Protein AF-A0A831T6T8-F1 (afdb_monomer_lite)

Secondary structure (DSSP, 8-state):
-EEEEEE-TTT--EEEEEE--S--TTTTTTT--SHHHHHHHHHHHHHHHHHHHHSSSTT-------GGG---BTTB--------HHHHHHHHTHHHHBHHHH-GGGTT-SEEE--S--SSS--PPEEEETTEEEEE--S--SPPSEEEE-TT----TTS---HHHHHHHHHHHHHT--HHHHHHHHHHHHH-SS--GGGG--HHHHS--TT--HHHHHHHHHHHHHHHHHHH-TTEEEE-GGGHHHHHHTT-EEEE--HHHHHHHHHTT---HHHHS-HHHHTTPEEEPPPHHHHHHHHHHHHHHHHTTTTTTPPPPPEEEEE---BTTBPP-EEEETTEEEEETTTS-TT---HHHHTTT-

pLDDT: mean 85.17, std 13.46, range [42.81, 97.69]

Radius of gyration: 33.58 Å; chains: 1; bounding box: 80×38×112 Å

Structure (mmCIF, N/CA/C/O backbone):
data_AF-A0A831T6T8-F1
#
_entry.id   AF-A0A831T6T8-F1
#
loop_
_atom_site.group_PDB
_atom_site.id
_atom_site.type_symbol
_atom_site.label_atom_id
_atom_site.label_alt_id
_atom_site.label_comp_id
_atom_site.label_asym_id
_atom_site.label_entity_id
_atom_site.label_seq_id
_atom_site.pdbx_PDB_ins_code
_atom_site.Cartn_x
_atom_site.Cartn_y
_atom_site.Cartn_z
_atom_site.occupancy
_atom_site.B_iso_or_equiv
_atom_site.auth_seq_id
_atom_site.auth_comp_id
_atom_site.auth_asym_id
_atom_site.auth_atom_id
_atom_site.pdbx_PDB_model_num
ATOM 1 N N . MET A 1 1 ? 18.528 15.769 -35.674 1.00 44.78 1 MET A N 1
ATOM 2 C CA . MET A 1 1 ? 18.641 15.633 -37.146 1.00 44.78 1 MET A CA 1
ATOM 3 C C . MET A 1 1 ? 18.891 14.181 -37.527 1.00 44.78 1 MET A C 1
ATOM 5 O O . MET A 1 1 ? 19.811 13.581 -36.982 1.00 44.78 1 MET A O 1
ATOM 9 N N . VAL A 1 2 ? 18.116 13.630 -38.464 1.00 45.69 2 VAL A N 1
ATOM 10 C CA . VAL A 1 2 ? 18.424 12.342 -39.110 1.00 45.69 2 VAL A CA 1
ATOM 11 C C . VAL A 1 2 ? 18.943 12.602 -40.511 1.00 45.69 2 VAL A C 1
ATOM 13 O O . VAL A 1 2 ? 18.345 13.347 -41.283 1.00 45.69 2 VAL A O 1
ATOM 16 N N . LYS A 1 3 ? 20.070 11.967 -40.833 1.00 51.38 3 LYS A N 1
ATOM 17 C CA . LYS A 1 3 ? 20.593 11.882 -42.193 1.00 51.38 3 LYS A CA 1
ATOM 18 C C . LYS A 1 3 ? 20.177 10.538 -42.759 1.00 51.38 3 LYS A C 1
ATOM 20 O O . LYS A 1 3 ? 20.564 9.505 -42.215 1.00 51.38 3 LYS A O 1
ATOM 25 N N . TYR A 1 4 ? 19.424 10.544 -43.847 1.00 62.66 4 TYR A N 1
ATOM 26 C CA . TYR A 1 4 ? 19.185 9.333 -44.619 1.00 62.66 4 TYR A CA 1
ATOM 27 C C . TYR A 1 4 ? 19.808 9.478 -46.004 1.00 62.66 4 TYR A C 1
ATOM 29 O O . TYR A 1 4 ? 19.782 10.545 -46.621 1.00 62.66 4 TYR A O 1
ATOM 37 N N . GLY A 1 5 ? 20.419 8.387 -46.456 1.00 52.38 5 GLY A N 1
ATOM 38 C CA . GLY A 1 5 ? 21.041 8.252 -47.763 1.00 52.38 5 GLY A CA 1
ATOM 39 C C . GLY A 1 5 ? 20.637 6.914 -48.359 1.00 52.38 5 GLY A C 1
ATOM 40 O O . GLY A 1 5 ? 20.756 5.878 -47.704 1.00 52.38 5 GLY A O 1
ATOM 41 N N . GLY A 1 6 ? 20.123 6.943 -49.582 1.00 66.00 6 GLY A N 1
ATOM 42 C CA . GLY A 1 6 ? 19.707 5.745 -50.293 1.00 66.00 6 GLY A CA 1
ATOM 43 C C . GLY A 1 6 ? 19.144 6.066 -51.668 1.00 66.00 6 GLY A C 1
ATOM 44 O O . GLY A 1 6 ? 18.966 7.227 -52.033 1.00 66.00 6 GLY A O 1
ATOM 45 N N . THR A 1 7 ? 18.877 5.022 -52.437 1.00 58.94 7 THR A N 1
ATOM 46 C CA . THR A 1 7 ? 18.302 5.139 -53.775 1.00 58.94 7 THR A CA 1
ATOM 47 C C . THR A 1 7 ? 16.780 5.127 -53.672 1.00 58.94 7 THR A C 1
ATOM 49 O O . THR A 1 7 ? 16.199 4.202 -53.102 1.00 58.94 7 THR A O 1
ATOM 52 N N . ASP A 1 8 ? 16.136 6.167 -54.193 1.00 59.09 8 ASP A N 1
ATOM 53 C CA . ASP A 1 8 ? 14.683 6.268 -54.275 1.00 59.09 8 ASP A CA 1
ATOM 54 C C . ASP A 1 8 ? 14.131 5.115 -55.131 1.00 59.09 8 ASP A C 1
ATOM 56 O O . ASP A 1 8 ? 14.575 4.893 -56.259 1.00 59.09 8 ASP A O 1
ATOM 60 N N . GLN A 1 9 ? 13.191 4.344 -54.578 1.00 50.41 9 GLN A N 1
ATOM 61 C CA . GLN A 1 9 ? 12.736 3.088 -55.187 1.00 50.41 9 GLN A CA 1
ATOM 62 C C . GLN A 1 9 ? 11.929 3.276 -56.477 1.00 50.41 9 GLN A C 1
ATOM 64 O O . GLN A 1 9 ? 11.783 2.317 -57.229 1.00 50.41 9 GLN A O 1
ATOM 69 N N . TYR A 1 10 ? 11.425 4.482 -56.744 1.00 57.16 10 TYR A N 1
ATOM 70 C CA . TYR A 1 10 ? 10.596 4.767 -57.916 1.00 57.16 10 TYR A CA 1
ATOM 71 C C . TYR A 1 10 ? 11.364 5.518 -59.003 1.00 57.16 10 TYR A C 1
ATOM 73 O O . TYR A 1 10 ? 11.109 5.316 -60.186 1.00 57.16 10 TYR A O 1
ATOM 81 N N . SER A 1 11 ? 12.317 6.365 -58.617 1.00 70.81 11 SER A N 1
ATOM 82 C CA . SER A 1 11 ? 13.099 7.190 -59.546 1.00 70.81 11 SER A CA 1
ATOM 83 C C . SER A 1 11 ? 14.528 6.696 -59.773 1.00 70.81 11 SER A C 1
ATOM 85 O O . SER A 1 11 ? 15.198 7.185 -60.680 1.00 70.81 11 SER A O 1
ATOM 87 N N . GLY A 1 12 ? 15.032 5.757 -58.963 1.00 66.88 12 GLY A N 1
ATOM 88 C CA . GLY A 1 12 ? 16.416 5.279 -59.045 1.00 66.88 12 GLY A CA 1
ATOM 89 C C . GLY A 1 12 ? 17.463 6.339 -58.676 1.00 66.88 12 GLY A C 1
ATOM 90 O O . GLY A 1 12 ? 18.663 6.086 -58.778 1.00 66.88 12 GLY A O 1
ATOM 91 N N . ALA A 1 13 ? 17.032 7.527 -58.246 1.00 63.31 13 ALA A N 1
ATOM 92 C CA . ALA A 1 13 ? 17.910 8.631 -57.904 1.00 63.31 13 ALA A CA 1
ATOM 93 C C . ALA A 1 13 ? 18.481 8.452 -56.493 1.00 63.31 13 ALA A C 1
ATOM 95 O O . ALA A 1 13 ? 17.779 8.059 -55.559 1.00 63.31 13 ALA A O 1
ATOM 96 N N . SER A 1 14 ? 19.763 8.774 -56.323 1.00 58.94 14 SER A N 1
ATOM 97 C CA . SER A 1 14 ? 20.368 8.864 -54.995 1.00 58.94 14 SER A CA 1
ATOM 98 C C . SER A 1 14 ? 19.768 10.062 -54.264 1.00 58.94 14 SER A C 1
ATOM 100 O O . SER A 1 14 ? 19.957 11.205 -54.680 1.00 58.94 14 SER A O 1
ATOM 102 N N . ARG A 1 15 ? 19.032 9.807 -53.182 1.00 57.34 15 ARG A N 1
ATOM 103 C CA . ARG A 1 15 ? 18.457 10.840 -52.326 1.00 57.34 15 ARG A CA 1
ATOM 104 C C . ARG A 1 15 ? 19.218 10.860 -51.007 1.00 57.34 15 ARG A C 1
ATOM 106 O O . ARG A 1 15 ? 19.181 9.904 -50.235 1.00 57.34 15 ARG A O 1
ATOM 113 N N . SER A 1 16 ? 19.894 11.975 -50.753 1.00 56.41 16 SER A N 1
ATOM 114 C CA . SER A 1 16 ? 20.363 12.348 -49.422 1.00 56.41 16 SER A CA 1
ATOM 115 C C . SER A 1 16 ? 19.545 13.541 -48.953 1.00 56.41 16 SER A C 1
ATOM 117 O O . SER A 1 16 ? 19.561 14.581 -49.611 1.00 56.41 16 SER A O 1
ATOM 119 N N . SER A 1 17 ? 18.835 13.413 -47.838 1.00 61.31 17 SER A N 1
ATOM 120 C CA . SER A 1 17 ? 18.214 14.568 -47.192 1.00 61.31 17 SER A CA 1
ATOM 121 C C . SER A 1 17 ? 18.444 14.497 -45.694 1.00 61.31 17 SER A C 1
ATOM 123 O O . SER A 1 17 ? 18.713 13.434 -45.125 1.00 61.31 17 SER A O 1
ATOM 125 N N . THR A 1 18 ? 18.391 15.668 -45.078 1.00 50.47 18 THR A N 1
ATOM 126 C CA . THR A 1 18 ? 18.452 15.816 -43.632 1.00 50.47 18 THR A CA 1
ATOM 127 C C . THR A 1 18 ? 17.067 16.246 -43.196 1.00 50.47 18 THR A C 1
ATOM 129 O O . THR A 1 18 ? 16.632 17.341 -43.546 1.00 50.47 18 THR A O 1
ATOM 132 N N . GLU A 1 19 ? 16.364 15.372 -42.487 1.00 52.28 19 GLU A N 1
ATOM 133 C CA . GLU A 1 19 ? 15.119 15.749 -41.830 1.00 52.28 19 GLU A CA 1
ATOM 134 C C . GLU A 1 19 ? 15.408 16.176 -40.404 1.00 52.28 19 GLU A C 1
ATOM 136 O O . GLU A 1 19 ? 16.158 15.532 -39.649 1.00 52.28 19 GLU A O 1
ATOM 141 N N . ASP A 1 20 ? 14.794 17.294 -40.047 1.00 42.81 20 ASP A N 1
ATOM 142 C CA . ASP A 1 20 ? 14.725 17.703 -38.669 1.00 42.81 20 ASP A CA 1
ATOM 143 C C . ASP A 1 20 ? 13.665 16.847 -37.973 1.00 42.81 20 ASP A C 1
ATOM 145 O O . ASP A 1 20 ? 12.499 16.840 -38.360 1.00 42.81 20 ASP A O 1
ATOM 149 N N . LEU A 1 21 ? 14.083 16.066 -36.978 1.00 53.56 21 LEU A N 1
ATOM 150 C CA . LEU A 1 21 ? 13.208 15.103 -36.303 1.00 53.56 21 LEU A CA 1
ATOM 151 C C . LEU A 1 21 ? 12.250 15.772 -35.300 1.00 53.56 21 LEU A C 1
ATOM 153 O O . LEU A 1 21 ? 11.585 15.074 -34.541 1.00 53.56 21 LEU A O 1
ATOM 157 N N . GLY A 1 22 ? 12.255 17.104 -35.203 1.00 45.81 22 GLY A N 1
ATOM 158 C CA . GLY A 1 22 ? 11.596 17.826 -34.112 1.00 45.81 22 GLY A CA 1
ATOM 159 C C . GLY A 1 22 ? 12.254 17.610 -32.741 1.00 45.81 22 GLY A C 1
ATOM 160 O O . GLY A 1 22 ? 11.746 18.098 -31.739 1.00 45.81 22 GLY A O 1
ATOM 161 N N . PHE A 1 23 ? 13.395 16.910 -32.677 1.00 46.38 23 PHE A N 1
ATOM 162 C CA . PHE A 1 23 ? 14.214 16.816 -31.469 1.00 46.38 23 PHE A CA 1
ATOM 163 C C . PHE A 1 23 ? 15.056 18.084 -31.340 1.00 46.38 23 PHE A C 1
ATOM 165 O O . PHE A 1 23 ? 16.098 18.222 -31.985 1.00 46.38 23 PHE A O 1
ATOM 172 N N . VAL A 1 24 ? 14.595 19.009 -30.505 1.00 44.16 24 VAL A N 1
ATOM 173 C CA . VAL A 1 24 ? 15.381 20.171 -30.084 1.00 44.16 24 VAL A CA 1
ATOM 174 C C . VAL A 1 24 ? 16.405 19.696 -29.049 1.00 44.16 24 VAL A C 1
ATOM 176 O O . VAL A 1 24 ? 16.082 18.877 -28.196 1.00 44.16 24 VAL A O 1
ATOM 179 N N . LEU A 1 25 ? 17.637 20.213 -29.091 1.00 45.97 25 LEU A N 1
ATOM 180 C CA . LEU A 1 25 ? 18.679 19.933 -28.082 1.00 45.97 25 LEU A CA 1
ATOM 181 C C . LEU A 1 25 ? 18.248 20.294 -26.645 1.00 45.97 25 LEU A C 1
ATOM 183 O O . LEU A 1 25 ? 18.899 19.892 -25.687 1.00 45.97 25 LEU A O 1
ATOM 187 N N . ASP A 1 26 ? 17.160 21.054 -26.510 1.00 45.81 26 ASP A N 1
ATOM 188 C CA . ASP A 1 26 ? 16.567 21.467 -25.244 1.00 45.81 26 ASP A CA 1
ATOM 189 C C . ASP A 1 26 ? 15.487 20.495 -24.721 1.00 45.81 26 ASP A C 1
ATOM 191 O O . ASP A 1 26 ? 14.952 20.727 -23.637 1.00 45.81 26 ASP A O 1
ATOM 195 N N . TYR A 1 27 ? 15.166 19.406 -25.439 1.00 47.00 27 TYR A N 1
ATOM 196 C CA . TYR A 1 27 ? 14.209 18.395 -24.969 1.00 47.00 27 TYR A CA 1
ATOM 197 C C . TYR A 1 27 ? 14.715 17.772 -23.664 1.00 47.00 27 TYR A C 1
ATOM 199 O O . TYR A 1 27 ? 15.808 17.210 -23.624 1.00 47.00 27 TYR A O 1
ATOM 207 N N . GLY A 1 28 ? 13.951 17.940 -22.583 1.00 53.94 28 GLY A N 1
ATOM 208 C CA . GLY A 1 28 ? 14.333 17.484 -21.249 1.00 53.94 28 GLY A CA 1
ATOM 209 C C . GLY A 1 28 ? 15.496 18.245 -20.606 1.00 53.94 28 GLY A C 1
ATOM 210 O O . GLY A 1 28 ? 15.864 17.919 -19.491 1.00 53.94 28 GLY A O 1
ATOM 211 N N . LYS A 1 29 ? 16.072 19.288 -21.216 1.00 57.75 29 LYS A N 1
ATOM 212 C CA . LYS A 1 29 ? 17.240 20.009 -20.658 1.00 57.75 29 LYS A CA 1
ATOM 213 C C . LYS A 1 29 ? 16.985 20.658 -19.293 1.00 57.75 29 LYS A C 1
ATOM 215 O O . LYS A 1 29 ? 17.926 20.866 -18.536 1.00 57.75 29 LYS A O 1
ATOM 220 N N . GLN A 1 30 ? 15.733 21.000 -18.990 1.00 57.19 30 GLN A N 1
ATOM 221 C CA . GLN A 1 30 ? 15.343 21.521 -17.674 1.00 57.19 30 GLN A CA 1
ATOM 222 C C . GLN A 1 30 ? 15.056 20.410 -16.647 1.00 57.19 30 GLN A C 1
ATOM 224 O O . GLN A 1 30 ? 15.040 20.693 -15.454 1.00 57.19 30 GLN A O 1
ATOM 229 N N . ASP A 1 31 ? 14.880 19.160 -17.090 1.00 57.56 31 ASP A N 1
ATOM 230 C CA . ASP A 1 31 ? 14.359 18.068 -16.262 1.00 57.56 31 ASP A CA 1
ATOM 231 C C . ASP A 1 31 ? 15.273 16.835 -16.158 1.00 57.56 31 ASP A C 1
ATOM 233 O O . ASP A 1 31 ? 15.215 16.105 -15.163 1.00 57.56 31 ASP A O 1
ATOM 237 N N . TRP A 1 32 ? 16.103 16.564 -17.162 1.00 71.00 32 TRP A N 1
ATOM 238 C CA . TRP A 1 32 ? 17.049 15.454 -17.218 1.00 71.00 32 TRP A CA 1
ATOM 239 C C . TRP A 1 32 ? 18.373 15.907 -16.624 1.00 71.00 32 TRP A C 1
ATOM 241 O O . TRP A 1 32 ? 19.308 16.292 -17.322 1.00 71.00 32 TRP A O 1
ATOM 251 N N . ASN A 1 33 ? 18.439 15.843 -15.301 1.00 71.69 33 ASN A N 1
ATOM 252 C CA . ASN A 1 33 ? 19.641 16.207 -14.558 1.00 71.69 33 ASN A CA 1
ATOM 253 C C . ASN A 1 33 ? 20.741 15.129 -14.649 1.00 71.69 33 ASN A C 1
ATOM 255 O O . ASN A 1 33 ? 21.844 15.345 -14.157 1.00 71.69 33 ASN A O 1
ATOM 259 N N . GLU A 1 34 ? 20.447 13.981 -15.272 1.00 81.62 34 GLU A N 1
ATOM 260 C CA . GLU A 1 34 ? 21.321 12.809 -15.362 1.00 81.62 34 GLU A CA 1
ATOM 261 C C . GLU A 1 34 ? 21.218 12.147 -16.745 1.00 81.62 34 GLU A C 1
ATOM 263 O O . GLU A 1 34 ? 20.125 12.032 -17.312 1.00 81.62 34 GLU A O 1
ATOM 268 N N . VAL A 1 35 ? 22.340 11.636 -17.270 1.00 86.69 35 VAL A N 1
ATOM 269 C CA . VAL A 1 35 ? 22.398 10.942 -18.573 1.00 86.69 35 VAL A CA 1
ATOM 270 C C . VAL A 1 35 ? 21.477 9.720 -18.616 1.00 86.69 35 VAL A C 1
ATOM 272 O O . VAL A 1 35 ? 20.854 9.453 -19.647 1.00 86.69 35 VAL A O 1
ATOM 275 N N . ALA A 1 36 ? 21.314 9.019 -17.492 1.00 88.75 36 ALA A N 1
ATOM 276 C CA . ALA A 1 36 ? 20.426 7.865 -17.376 1.00 88.75 36 ALA A CA 1
ATOM 277 C C . ALA A 1 36 ? 18.967 8.188 -17.749 1.00 88.75 36 ALA A C 1
ATOM 279 O O . ALA A 1 36 ? 18.305 7.369 -18.386 1.00 88.75 36 ALA A O 1
ATOM 280 N N . LEU A 1 37 ? 18.470 9.387 -17.422 1.00 87.12 37 LEU A N 1
ATOM 281 C CA . LEU A 1 37 ? 17.102 9.795 -17.760 1.00 87.12 37 LEU A CA 1
ATOM 282 C C . LEU A 1 37 ? 16.930 9.995 -19.269 1.00 87.12 37 LEU A C 1
ATOM 284 O O . LEU A 1 37 ? 15.943 9.532 -19.837 1.00 87.12 37 LEU A O 1
ATOM 288 N N . ALA A 1 38 ? 17.921 10.588 -19.938 1.00 85.69 38 ALA A N 1
ATOM 289 C CA . ALA A 1 38 ? 17.911 10.733 -21.393 1.00 85.69 38 ALA A CA 1
ATOM 290 C C . ALA A 1 38 ? 17.959 9.365 -22.100 1.00 85.69 38 ALA A C 1
ATOM 292 O O . ALA A 1 38 ? 17.197 9.105 -23.034 1.00 85.69 38 ALA A O 1
ATOM 293 N N . LEU A 1 39 ? 18.821 8.456 -21.627 1.00 91.50 39 LEU A N 1
ATOM 294 C CA . LEU A 1 39 ? 18.910 7.087 -22.148 1.00 91.50 39 LEU A CA 1
ATOM 295 C C . LEU A 1 39 ? 17.606 6.312 -21.934 1.00 91.50 39 LEU A C 1
ATOM 297 O O . LEU A 1 39 ? 17.140 5.618 -22.845 1.00 91.50 39 LEU A O 1
ATOM 301 N N . ARG A 1 40 ? 16.979 6.477 -20.762 1.00 91.94 40 ARG A N 1
ATOM 302 C CA . ARG A 1 40 ? 15.678 5.887 -20.449 1.00 91.94 40 ARG A CA 1
ATOM 303 C C . ARG A 1 40 ? 14.620 6.308 -21.463 1.00 91.94 40 ARG A C 1
ATOM 305 O O . ARG A 1 40 ? 13.837 5.456 -21.880 1.00 91.94 40 ARG A O 1
ATOM 312 N N . GLU A 1 41 ? 14.592 7.569 -21.889 1.00 89.19 41 GLU A N 1
ATOM 313 C CA . GLU A 1 41 ? 13.609 8.035 -22.874 1.00 89.19 41 GLU A CA 1
ATOM 314 C C . GLU A 1 41 ? 13.779 7.383 -24.246 1.00 89.19 41 GLU A C 1
ATOM 316 O O . GLU A 1 41 ? 12.788 6.975 -24.853 1.00 89.19 41 GLU A O 1
ATOM 321 N N . PHE A 1 42 ? 15.012 7.207 -24.734 1.00 90.62 42 PHE A N 1
ATOM 322 C CA . PHE A 1 42 ? 15.231 6.513 -26.009 1.00 90.62 42 PHE A CA 1
ATOM 323 C C . PHE A 1 42 ? 14.731 5.069 -25.967 1.00 90.62 42 PHE A C 1
ATOM 325 O O . PHE A 1 42 ? 14.035 4.629 -26.885 1.00 90.62 42 PHE A O 1
ATOM 332 N N . VAL A 1 43 ? 15.044 4.349 -24.888 1.00 94.00 43 VAL A N 1
ATOM 333 C CA . VAL A 1 43 ? 14.600 2.963 -24.702 1.00 94.00 43 VAL A CA 1
ATOM 334 C C . VAL A 1 43 ? 13.081 2.890 -24.533 1.00 94.00 43 VAL A C 1
ATOM 336 O O . VAL A 1 43 ? 12.432 2.070 -25.180 1.00 94.00 43 VAL A O 1
ATOM 339 N N . SER A 1 44 ? 12.497 3.783 -23.731 1.00 92.00 44 SER A N 1
ATOM 340 C CA . SER A 1 44 ? 11.047 3.837 -23.510 1.00 92.00 44 SER A CA 1
ATOM 341 C C . SER A 1 44 ? 10.292 4.096 -24.810 1.00 92.00 44 SER A C 1
ATOM 343 O O . SER A 1 44 ? 9.342 3.387 -25.115 1.00 92.00 44 SER A O 1
ATOM 345 N N . ASN A 1 45 ? 10.754 5.047 -25.626 1.00 90.56 45 ASN A N 1
ATOM 346 C CA . ASN A 1 45 ? 10.140 5.346 -26.919 1.00 90.56 45 ASN A CA 1
ATOM 347 C C . ASN A 1 45 ? 10.253 4.174 -27.904 1.00 90.56 45 ASN A C 1
ATOM 349 O O . ASN A 1 45 ? 9.331 3.944 -28.689 1.00 90.56 45 ASN A O 1
ATOM 353 N N . ALA A 1 46 ? 11.357 3.419 -27.866 1.00 92.75 46 ALA A N 1
ATOM 354 C CA . ALA A 1 46 ? 11.507 2.211 -28.672 1.00 92.75 46 ALA A CA 1
ATOM 355 C C . ALA A 1 46 ? 10.496 1.127 -28.258 1.00 92.75 46 ALA A C 1
ATOM 357 O O . ALA A 1 46 ? 9.840 0.548 -29.125 1.00 92.75 46 ALA A O 1
ATOM 358 N N . ILE A 1 47 ? 10.319 0.905 -26.950 1.00 93.94 47 ILE A N 1
ATOM 359 C CA . ILE A 1 47 ? 9.320 -0.022 -26.395 1.00 93.94 47 ILE A CA 1
ATOM 360 C C . ILE A 1 47 ? 7.904 0.427 -26.765 1.00 93.94 47 ILE A C 1
ATOM 362 O O . ILE A 1 47 ? 7.155 -0.348 -27.357 1.00 93.94 47 ILE A O 1
ATOM 366 N N . ASP A 1 48 ? 7.561 1.688 -26.493 1.00 90.62 48 ASP A N 1
ATOM 367 C CA . ASP A 1 48 ? 6.239 2.258 -26.767 1.00 90.62 48 ASP A CA 1
ATOM 368 C C . ASP A 1 48 ? 5.881 2.135 -28.260 1.00 90.62 48 ASP A C 1
ATOM 370 O O . ASP A 1 48 ? 4.764 1.743 -28.616 1.00 90.62 48 ASP A O 1
ATOM 374 N N . ARG A 1 49 ? 6.836 2.424 -29.159 1.00 89.75 49 ARG A N 1
ATOM 375 C CA . ARG A 1 49 ? 6.639 2.276 -30.607 1.00 89.75 49 ARG A CA 1
ATOM 376 C C . ARG A 1 49 ? 6.476 0.815 -31.016 1.00 89.75 49 ARG A C 1
ATOM 378 O O . ARG A 1 49 ? 5.580 0.532 -31.808 1.00 89.75 49 ARG A O 1
ATOM 385 N N . SER A 1 50 ? 7.306 -0.083 -30.482 1.00 92.31 50 SER A N 1
ATOM 386 C CA . SER A 1 50 ? 7.246 -1.515 -30.788 1.00 92.31 50 SER A CA 1
ATOM 387 C C . SER A 1 50 ? 5.896 -2.107 -30.384 1.00 92.31 50 SER A C 1
ATOM 389 O O . SER A 1 50 ? 5.219 -2.700 -31.220 1.00 92.31 50 SER A O 1
ATOM 391 N N . ILE A 1 51 ? 5.446 -1.847 -29.152 1.00 91.75 51 ILE A N 1
ATOM 392 C CA . ILE A 1 51 ? 4.158 -2.338 -28.646 1.00 91.75 51 ILE A CA 1
ATOM 393 C C . ILE A 1 51 ? 3.005 -1.785 -29.490 1.00 91.75 51 ILE A C 1
ATOM 395 O O . ILE A 1 51 ? 2.081 -2.519 -29.832 1.00 91.75 51 ILE A O 1
ATOM 399 N N . ARG A 1 52 ? 3.058 -0.504 -29.875 1.00 89.81 52 ARG A N 1
ATOM 400 C CA . ARG A 1 52 ? 2.012 0.120 -30.697 1.00 89.81 52 ARG A CA 1
ATOM 401 C C . ARG A 1 52 ? 1.910 -0.474 -32.105 1.00 89.81 52 ARG A C 1
ATOM 403 O O . ARG A 1 52 ? 0.807 -0.549 -32.637 1.00 89.81 52 ARG A O 1
ATOM 410 N N . GLU A 1 53 ? 3.033 -0.803 -32.737 1.00 88.81 53 GLU A N 1
ATOM 411 C CA . GLU A 1 53 ? 3.046 -1.310 -34.116 1.00 88.81 53 GLU A CA 1
ATOM 412 C C . GLU A 1 53 ? 2.862 -2.825 -34.207 1.00 88.81 53 GLU A C 1
ATOM 414 O O . GLU A 1 53 ? 2.197 -3.300 -35.125 1.00 88.81 53 GLU A O 1
ATOM 419 N N . TRP A 1 54 ? 3.448 -3.571 -33.270 1.00 89.44 54 TRP A N 1
ATOM 420 C CA . TRP A 1 54 ? 3.611 -5.024 -33.365 1.00 89.44 54 TRP A CA 1
ATOM 421 C C . TRP A 1 54 ? 2.940 -5.788 -32.220 1.00 89.44 54 TRP A C 1
ATOM 423 O O . TRP A 1 54 ? 2.835 -7.007 -32.285 1.00 89.44 54 TRP A O 1
ATOM 433 N N . GLY A 1 55 ? 2.455 -5.091 -31.188 1.00 89.50 55 GLY A N 1
ATOM 434 C CA . GLY A 1 55 ? 1.795 -5.696 -30.028 1.00 89.50 55 GLY A CA 1
ATOM 435 C C . GLY A 1 55 ? 2.744 -6.211 -28.941 1.00 89.50 55 GLY A C 1
ATOM 436 O O . GLY A 1 55 ? 2.269 -6.626 -27.888 1.00 89.50 55 GLY A O 1
ATOM 437 N N . ASP A 1 56 ? 4.063 -6.154 -29.152 1.00 91.94 56 ASP A N 1
ATOM 438 C CA . ASP A 1 56 ? 5.082 -6.547 -28.174 1.00 91.94 56 ASP A CA 1
ATOM 439 C C . ASP A 1 56 ? 6.363 -5.690 -28.274 1.00 91.94 56 ASP A C 1
ATOM 441 O O . ASP A 1 56 ? 6.488 -4.814 -29.135 1.00 91.94 56 ASP A O 1
ATOM 445 N N . TRP A 1 57 ? 7.323 -5.919 -27.371 1.00 93.06 57 TRP A N 1
ATOM 446 C CA . TRP A 1 57 ? 8.622 -5.228 -27.345 1.00 93.06 57 TRP A CA 1
ATOM 447 C C . TRP A 1 57 ? 9.789 -6.079 -27.877 1.00 93.06 57 TRP A C 1
ATOM 449 O O . TRP A 1 57 ? 10.948 -5.690 -27.728 1.00 93.06 57 TRP A O 1
ATOM 459 N N . SER A 1 58 ? 9.515 -7.228 -28.503 1.00 89.44 58 SER A N 1
ATOM 460 C CA . SER A 1 58 ? 10.544 -8.194 -28.924 1.00 89.44 58 SER A CA 1
ATOM 461 C C . SER A 1 58 ? 11.492 -7.641 -29.998 1.00 89.44 58 SER A C 1
ATOM 463 O O . SER A 1 58 ? 12.635 -8.080 -30.116 1.00 89.44 58 SER A O 1
ATOM 465 N N . GLY A 1 59 ? 11.039 -6.640 -30.758 1.00 87.00 59 GLY A N 1
ATOM 466 C CA . GLY A 1 59 ? 11.834 -5.945 -31.771 1.00 87.00 59 GLY A CA 1
ATOM 467 C C . GLY A 1 59 ? 12.823 -4.911 -31.221 1.00 87.00 59 GLY A C 1
ATOM 468 O O . GLY A 1 59 ? 13.610 -4.363 -31.997 1.00 87.00 59 GLY A O 1
ATOM 469 N N . VAL A 1 60 ? 12.795 -4.619 -29.916 1.00 93.81 60 VAL A N 1
ATOM 470 C CA . VAL A 1 60 ? 13.700 -3.653 -29.280 1.00 93.81 60 VAL A CA 1
ATOM 471 C C . VAL A 1 60 ? 15.013 -4.337 -28.915 1.00 93.81 60 VAL A C 1
ATOM 473 O O . VAL A 1 60 ? 15.037 -5.325 -28.187 1.00 93.81 60 VAL A O 1
ATOM 476 N N . THR A 1 61 ? 16.131 -3.795 -29.400 1.00 93.19 61 THR A N 1
ATOM 477 C CA . THR A 1 61 ? 17.476 -4.318 -29.121 1.00 93.19 61 THR A CA 1
ATOM 478 C C . THR A 1 61 ? 18.377 -3.205 -28.608 1.00 93.19 61 THR A C 1
ATOM 480 O O . THR A 1 61 ? 18.412 -2.117 -29.184 1.00 93.19 61 THR A O 1
ATOM 483 N N . ILE A 1 62 ? 19.108 -3.491 -27.531 1.00 94.56 62 ILE A N 1
ATOM 484 C CA . ILE A 1 62 ? 20.066 -2.583 -26.897 1.00 94.56 62 ILE A CA 1
ATOM 485 C C . ILE A 1 62 ? 21.367 -3.366 -26.744 1.00 94.56 62 ILE A C 1
ATOM 487 O O . ILE A 1 62 ? 21.392 -4.408 -26.094 1.00 94.56 62 ILE A O 1
ATOM 491 N N . GLU A 1 63 ? 22.433 -2.895 -27.383 1.00 95.00 63 GLU A N 1
ATOM 492 C CA . GLU A 1 63 ? 23.713 -3.601 -27.466 1.00 95.00 63 GLU A CA 1
ATOM 493 C C . GLU A 1 63 ? 24.883 -2.614 -27.520 1.00 95.00 63 GLU A C 1
ATOM 495 O O . GLU A 1 63 ? 24.753 -1.498 -28.029 1.00 95.00 63 GLU A O 1
ATOM 500 N N . ILE A 1 64 ? 26.036 -3.048 -27.009 1.00 95.12 64 ILE A N 1
ATOM 501 C CA . ILE A 1 64 ? 27.313 -2.361 -27.203 1.00 95.12 64 ILE A CA 1
ATOM 502 C C . ILE A 1 64 ? 27.882 -2.829 -28.542 1.00 95.12 64 ILE A C 1
ATOM 504 O O . ILE A 1 64 ? 28.000 -4.029 -28.778 1.00 95.12 64 ILE A O 1
ATOM 508 N N . VAL A 1 65 ? 28.223 -1.881 -29.412 1.00 94.19 65 VAL A N 1
ATOM 509 C CA . VAL A 1 65 ? 28.706 -2.148 -30.773 1.00 94.19 65 VAL A CA 1
ATOM 510 C C . VAL A 1 65 ? 29.986 -1.379 -31.056 1.00 94.19 65 VAL A C 1
ATOM 512 O O . VAL A 1 65 ? 30.200 -0.296 -30.508 1.00 94.19 65 VAL A O 1
ATOM 515 N N . ASP A 1 66 ? 30.805 -1.912 -31.959 1.00 94.25 66 ASP A N 1
ATOM 516 C CA . ASP A 1 66 ? 31.982 -1.204 -32.455 1.00 94.25 66 ASP A CA 1
ATOM 517 C C . ASP A 1 66 ? 31.579 -0.039 -33.366 1.00 94.25 66 ASP A C 1
ATOM 519 O O . ASP A 1 66 ? 30.569 -0.093 -34.077 1.00 94.25 66 ASP A O 1
ATOM 523 N N . GLU A 1 67 ? 32.419 0.997 -33.433 1.00 89.62 67 GLU A N 1
ATOM 524 C CA . GLU A 1 67 ? 32.179 2.178 -34.276 1.00 89.62 67 GLU A CA 1
ATOM 525 C C . GLU A 1 67 ? 31.966 1.807 -35.758 1.00 89.62 67 GLU A C 1
ATOM 527 O O . GLU A 1 67 ? 31.117 2.376 -36.442 1.00 89.62 67 GLU A O 1
ATOM 532 N N . ALA A 1 68 ? 32.641 0.759 -36.242 1.00 90.75 68 ALA A N 1
ATOM 533 C CA . ALA A 1 68 ? 32.477 0.242 -37.602 1.00 90.75 68 ALA A CA 1
ATOM 534 C C . ALA A 1 68 ? 31.057 -0.294 -37.907 1.00 90.75 68 ALA A C 1
ATOM 536 O O . ALA A 1 68 ? 30.678 -0.440 -39.072 1.00 90.75 68 ALA A O 1
ATOM 537 N N . GLN A 1 69 ? 30.257 -0.598 -36.880 1.00 88.19 69 GLN A N 1
ATOM 538 C CA . GLN A 1 69 ? 28.880 -1.086 -37.003 1.00 88.19 69 GLN A CA 1
ATOM 539 C C . GLN A 1 69 ? 27.833 0.044 -36.929 1.00 88.19 69 GLN A C 1
ATOM 541 O O . GLN A 1 69 ? 26.629 -0.215 -37.104 1.00 88.19 69 GLN A O 1
ATOM 546 N N . VAL A 1 70 ? 28.274 1.292 -36.717 1.00 89.75 70 VAL A N 1
ATOM 547 C CA . VAL A 1 70 ? 27.436 2.497 -36.665 1.00 89.75 70 VAL A CA 1
ATOM 548 C C . VAL A 1 70 ? 26.976 2.861 -38.073 1.00 89.75 70 VAL A C 1
ATOM 550 O O . VAL A 1 70 ? 27.593 3.623 -38.813 1.00 89.75 70 VAL A O 1
ATOM 553 N N . ARG A 1 71 ? 25.854 2.266 -38.471 1.00 88.25 71 ARG A N 1
ATOM 554 C CA . ARG A 1 71 ? 25.211 2.509 -39.764 1.00 88.25 71 ARG A CA 1
ATOM 555 C C . ARG A 1 71 ? 23.700 2.412 -39.658 1.00 88.25 71 ARG A C 1
ATOM 557 O O . ARG A 1 71 ? 23.172 1.633 -38.855 1.00 88.25 71 ARG A O 1
ATOM 564 N N . ALA A 1 72 ? 23.014 3.164 -40.514 1.00 86.12 72 ALA A N 1
ATOM 565 C CA . ALA A 1 72 ? 21.571 3.063 -40.682 1.00 86.12 72 ALA A CA 1
ATOM 566 C C . ALA A 1 72 ? 21.168 1.640 -41.114 1.00 86.12 72 ALA A C 1
ATOM 568 O O . ALA A 1 72 ? 21.911 0.952 -41.818 1.00 86.12 72 ALA A O 1
ATOM 569 N N . LYS A 1 73 ? 19.978 1.199 -40.697 1.00 86.12 73 LYS A N 1
ATOM 570 C CA . LYS A 1 73 ? 19.401 -0.098 -41.067 1.00 86.12 73 LYS A CA 1
ATOM 571 C C . LYS A 1 73 ? 17.991 0.134 -41.597 1.00 86.12 73 LYS A C 1
ATOM 573 O O . LYS A 1 73 ? 17.193 0.810 -40.958 1.00 86.12 73 LYS A O 1
ATOM 578 N N . ARG A 1 74 ? 17.685 -0.418 -42.774 1.00 86.25 74 ARG A N 1
ATOM 579 C CA . ARG A 1 74 ? 16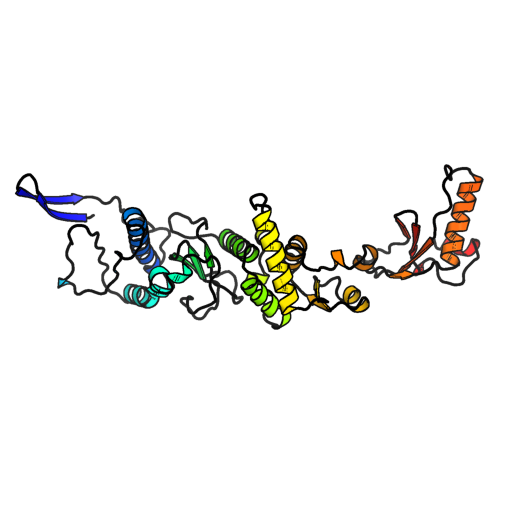.359 -0.283 -43.393 1.00 86.25 74 ARG A CA 1
ATOM 580 C C . ARG A 1 74 ? 15.277 -0.803 -42.440 1.00 86.25 74 ARG A C 1
ATOM 582 O O . ARG A 1 74 ? 15.443 -1.892 -41.904 1.00 86.25 74 ARG A O 1
ATOM 589 N N . ASN A 1 75 ? 14.184 -0.050 -42.299 1.00 83.25 75 ASN A N 1
ATOM 590 C CA . ASN A 1 75 ? 13.038 -0.327 -41.418 1.00 83.25 75 ASN A CA 1
ATOM 591 C C . ASN A 1 75 ? 13.335 -0.269 -39.908 1.00 83.25 75 ASN A C 1
ATOM 593 O O . ASN A 1 75 ? 12.508 -0.713 -39.121 1.00 83.25 75 ASN A O 1
ATOM 597 N N . TYR A 1 76 ? 14.479 0.281 -39.492 1.00 84.88 76 TYR A N 1
ATOM 598 C CA . TYR A 1 76 ? 14.795 0.474 -38.078 1.00 84.88 76 TYR A CA 1
ATOM 599 C C . TYR A 1 76 ? 15.263 1.902 -37.820 1.00 84.88 76 TYR A C 1
ATOM 601 O O . TYR A 1 76 ? 16.086 2.445 -38.560 1.00 84.88 76 TYR A O 1
ATOM 609 N N . THR A 1 77 ? 14.815 2.468 -36.705 1.00 87.69 77 THR A N 1
ATOM 610 C CA . THR A 1 77 ? 15.467 3.627 -36.097 1.00 87.69 77 THR A CA 1
ATOM 611 C C . THR A 1 77 ? 16.597 3.113 -35.213 1.00 87.69 77 THR A C 1
ATOM 613 O O . THR A 1 77 ? 16.355 2.322 -34.305 1.00 87.69 77 THR A O 1
ATOM 616 N N . ARG A 1 78 ? 17.838 3.534 -35.481 1.00 89.56 78 ARG A N 1
ATOM 617 C CA . ARG A 1 78 ? 18.994 3.232 -34.623 1.00 89.56 78 ARG A CA 1
ATOM 618 C C . ARG A 1 78 ? 19.486 4.523 -33.987 1.00 89.56 78 ARG A C 1
ATOM 620 O O . ARG A 1 78 ? 19.735 5.496 -34.695 1.00 89.56 78 ARG A O 1
ATOM 627 N N . VAL A 1 79 ? 19.628 4.503 -32.669 1.00 90.75 79 VAL A N 1
ATOM 628 C CA . VAL A 1 79 ? 20.217 5.588 -31.884 1.00 90.75 79 VAL A CA 1
ATOM 629 C C . VAL A 1 79 ? 21.558 5.087 -31.372 1.00 90.75 79 VAL A C 1
ATOM 631 O O . VAL A 1 79 ? 21.630 3.999 -30.808 1.00 90.75 79 VAL A O 1
ATOM 634 N N . PHE A 1 80 ? 22.616 5.859 -31.604 1.00 91.62 80 PHE A N 1
ATOM 635 C CA . PHE A 1 80 ? 23.957 5.546 -31.123 1.00 91.62 80 PHE A CA 1
ATOM 636 C C . PHE A 1 80 ? 24.374 6.624 -30.137 1.00 91.62 80 PHE A C 1
ATOM 638 O O . PHE A 1 80 ? 24.296 7.813 -30.450 1.00 91.62 80 PHE A O 1
ATOM 645 N N . VAL A 1 81 ? 24.812 6.196 -28.959 1.00 90.75 81 VAL A N 1
ATOM 646 C CA . VAL A 1 81 ? 25.317 7.079 -27.911 1.00 90.75 81 VAL A CA 1
ATOM 647 C C . VAL A 1 81 ? 26.785 6.724 -27.683 1.00 90.75 81 VAL A C 1
ATOM 649 O O . VAL A 1 81 ? 27.082 5.538 -27.521 1.00 90.75 81 VAL A O 1
ATOM 652 N N . PRO A 1 82 ? 27.711 7.701 -27.704 1.00 91.44 82 PRO A N 1
ATOM 653 C CA . PRO A 1 82 ? 29.112 7.442 -27.401 1.00 91.44 82 PRO A CA 1
ATOM 654 C C . PRO A 1 82 ? 29.267 6.769 -26.037 1.00 91.44 82 PRO A C 1
ATOM 656 O O . PRO A 1 82 ? 28.688 7.221 -25.050 1.00 91.44 82 PRO A O 1
ATOM 659 N N . MET A 1 83 ? 30.055 5.697 -25.985 1.00 92.44 83 MET A N 1
ATOM 660 C CA . MET A 1 83 ? 30.282 4.963 -24.746 1.00 92.44 83 MET A CA 1
ATOM 661 C C . MET A 1 83 ? 31.107 5.804 -23.766 1.00 92.44 83 MET A C 1
ATOM 663 O O . MET A 1 83 ? 32.191 6.283 -24.097 1.00 92.44 83 MET A O 1
ATOM 667 N N . ASN A 1 84 ? 30.606 5.944 -22.544 1.00 93.00 84 ASN A N 1
ATOM 668 C CA . ASN A 1 84 ? 31.313 6.515 -21.402 1.00 93.00 84 ASN A CA 1
ATOM 669 C C . ASN A 1 84 ? 30.914 5.745 -20.126 1.00 93.00 84 ASN A C 1
ATOM 671 O O . ASN A 1 84 ? 30.139 4.789 -20.196 1.00 93.00 84 ASN A O 1
ATOM 675 N N . ALA A 1 85 ? 31.440 6.143 -18.965 1.00 94.44 85 ALA A N 1
ATOM 676 C CA . ALA A 1 85 ? 31.159 5.453 -17.704 1.00 94.44 85 ALA A CA 1
ATOM 677 C C . ALA A 1 85 ? 29.661 5.447 -17.338 1.00 94.44 85 ALA A C 1
ATOM 679 O O . ALA A 1 85 ? 29.149 4.419 -16.909 1.00 94.44 85 ALA A O 1
ATOM 680 N N . GLU A 1 86 ? 28.952 6.556 -17.557 1.00 92.50 86 GLU A N 1
ATOM 681 C CA . GLU A 1 86 ? 27.524 6.696 -17.230 1.00 92.50 86 GLU A CA 1
ATOM 682 C C . GLU A 1 86 ? 26.633 5.859 -18.162 1.00 92.50 86 GLU A C 1
ATOM 684 O O . GLU A 1 86 ? 25.680 5.222 -17.719 1.00 92.50 86 GLU A O 1
ATOM 689 N N . VAL A 1 87 ? 26.964 5.806 -19.456 1.00 93.69 87 VAL A N 1
ATOM 690 C CA . VAL A 1 87 ? 26.271 4.967 -20.448 1.00 93.69 87 VAL A CA 1
ATOM 691 C C . VAL A 1 87 ? 26.489 3.485 -20.143 1.00 93.69 87 VAL A C 1
ATOM 693 O O . VAL A 1 87 ? 25.545 2.698 -20.222 1.00 93.69 87 VAL A O 1
ATOM 696 N N . LEU A 1 88 ? 27.715 3.104 -19.769 1.00 95.00 88 LEU A N 1
ATOM 697 C CA . LEU A 1 88 ? 28.032 1.733 -19.376 1.00 95.00 88 LEU A CA 1
ATOM 698 C C . LEU A 1 88 ? 27.294 1.333 -18.093 1.00 95.00 88 LEU A C 1
ATOM 700 O O . LEU A 1 88 ? 26.748 0.234 -18.027 1.00 95.00 88 LEU A O 1
ATOM 704 N N . ASP A 1 89 ? 27.243 2.216 -17.095 1.00 94.75 89 ASP A N 1
ATOM 705 C CA . ASP A 1 89 ? 26.505 1.974 -15.854 1.00 94.75 89 ASP A CA 1
ATOM 706 C C . ASP A 1 89 ? 25.000 1.803 -16.107 1.00 94.75 89 ASP A C 1
ATOM 708 O O . ASP A 1 89 ? 24.396 0.833 -15.644 1.00 94.75 89 ASP A O 1
ATOM 712 N N . PHE A 1 90 ? 24.405 2.667 -16.935 1.00 94.75 90 PHE A N 1
ATOM 713 C CA . PHE A 1 90 ? 23.012 2.523 -17.356 1.00 94.75 90 PHE A CA 1
ATOM 714 C C . PHE A 1 90 ? 22.761 1.185 -18.064 1.00 94.75 90 PHE A C 1
ATOM 716 O O . PHE A 1 90 ? 21.785 0.499 -17.755 1.00 94.75 90 PHE A O 1
ATOM 723 N N . PHE A 1 91 ? 23.647 0.792 -18.986 1.00 95.31 91 PHE A N 1
ATOM 724 C CA . PHE A 1 91 ? 23.545 -0.477 -19.710 1.00 95.31 91 PHE A CA 1
ATOM 725 C C . PHE A 1 91 ? 23.634 -1.683 -18.765 1.00 95.31 91 PHE A C 1
ATOM 727 O O . PHE A 1 91 ? 22.810 -2.593 -18.843 1.00 95.31 91 PHE A O 1
ATOM 734 N N . ASN A 1 92 ? 24.577 -1.671 -17.822 1.00 95.25 92 ASN A N 1
ATOM 735 C CA . ASN A 1 92 ? 24.731 -2.739 -16.832 1.00 95.25 92 ASN A CA 1
ATOM 736 C C . ASN A 1 92 ? 23.519 -2.847 -15.893 1.00 95.25 92 ASN A C 1
ATOM 738 O O . ASN A 1 92 ? 23.187 -3.937 -15.429 1.00 95.25 92 ASN A O 1
ATOM 742 N N . ASN A 1 93 ? 22.828 -1.732 -15.645 1.00 95.00 93 ASN A N 1
ATOM 743 C CA . ASN A 1 93 ? 21.634 -1.666 -14.807 1.00 95.00 93 ASN A CA 1
ATOM 744 C C . ASN A 1 93 ? 20.323 -1.673 -15.608 1.00 95.00 93 ASN A C 1
ATOM 746 O O . ASN A 1 93 ? 19.265 -1.365 -15.054 1.00 95.00 93 ASN A O 1
ATOM 750 N N . LEU A 1 94 ? 20.343 -2.047 -16.892 1.00 94.50 94 LEU A N 1
ATOM 751 C CA . LEU A 1 94 ? 19.171 -1.955 -17.768 1.00 94.50 94 LEU A CA 1
ATOM 752 C C . LEU A 1 94 ? 17.950 -2.705 -17.205 1.00 94.50 94 LEU A C 1
ATOM 754 O O . LEU A 1 94 ? 16.830 -2.196 -17.252 1.00 94.50 94 LEU A O 1
ATOM 758 N N . GLY A 1 95 ? 18.171 -3.868 -16.587 1.00 94.19 95 GLY A N 1
ATOM 759 C CA . GLY A 1 95 ? 17.120 -4.648 -15.928 1.00 94.19 95 GLY A CA 1
ATOM 760 C C . GLY A 1 95 ? 16.494 -3.974 -14.698 1.00 94.19 95 GLY A C 1
ATOM 761 O O . GLY A 1 95 ? 15.352 -4.267 -14.355 1.00 94.19 95 GLY A O 1
ATOM 762 N N . ARG A 1 96 ? 17.194 -3.035 -14.048 1.00 95.19 96 ARG A N 1
ATOM 763 C CA . ARG A 1 96 ? 16.628 -2.210 -12.966 1.00 95.19 96 ARG A CA 1
ATOM 764 C C . ARG A 1 96 ? 15.803 -1.052 -13.515 1.00 95.19 96 ARG A C 1
ATOM 766 O O . ARG A 1 96 ? 14.859 -0.613 -12.864 1.00 95.19 96 ARG A O 1
ATOM 773 N N . TRP A 1 97 ? 16.117 -0.569 -14.714 1.00 94.94 97 TRP A N 1
ATOM 774 C CA . TRP A 1 97 ? 15.355 0.488 -15.379 1.00 94.94 97 TRP A CA 1
ATOM 775 C C . TRP A 1 97 ? 14.100 -0.027 -16.087 1.00 94.94 97 TRP A C 1
ATOM 777 O O . TRP A 1 97 ? 13.104 0.692 -16.148 1.00 94.94 97 TRP A O 1
ATOM 787 N N . PHE A 1 98 ? 14.120 -1.263 -16.589 1.00 96.25 98 PHE A N 1
ATOM 788 C CA . PHE A 1 98 ? 13.034 -1.812 -17.397 1.00 96.25 98 PHE A CA 1
ATOM 789 C C . PHE A 1 98 ? 12.718 -3.260 -17.029 1.00 96.25 98 PHE A C 1
ATOM 791 O O . PHE A 1 98 ? 13.511 -4.162 -17.300 1.00 96.25 98 PHE A O 1
ATOM 798 N N . LEU A 1 99 ? 11.501 -3.495 -16.531 1.00 96.25 99 LEU A N 1
ATOM 799 C CA . LEU A 1 99 ? 11.002 -4.848 -16.253 1.00 96.25 99 LEU A CA 1
ATOM 800 C C . LEU A 1 99 ? 10.920 -5.701 -17.525 1.00 96.25 99 LEU A C 1
ATOM 802 O O . LEU A 1 99 ? 11.097 -6.907 -17.467 1.00 96.25 99 LEU A O 1
ATOM 806 N N . HIS A 1 100 ? 10.739 -5.075 -18.690 1.00 95.62 100 HIS A N 1
ATOM 807 C CA . HIS A 1 100 ? 10.715 -5.731 -20.002 1.00 95.62 100 HIS A CA 1
ATOM 808 C C . HIS A 1 100 ? 11.928 -6.628 -20.287 1.00 95.62 100 HIS A C 1
ATOM 810 O O . HIS A 1 100 ? 11.811 -7.582 -21.057 1.00 95.62 100 HIS A O 1
ATOM 816 N N . PHE A 1 101 ? 13.087 -6.304 -19.703 1.00 93.94 101 PHE A N 1
ATOM 817 C CA . PHE A 1 101 ? 14.336 -7.033 -19.931 1.00 93.94 101 PHE A CA 1
ATOM 818 C C . PHE A 1 101 ? 14.750 -7.912 -18.747 1.00 93.94 101 PHE A C 1
ATOM 820 O O . PHE A 1 101 ? 15.573 -8.804 -18.932 1.00 93.94 101 PHE A O 1
ATOM 827 N N . SER A 1 102 ? 14.215 -7.669 -17.548 1.00 94.12 102 SER A N 1
ATOM 828 C CA . SER A 1 102 ? 14.575 -8.402 -16.327 1.00 94.12 102 SER A CA 1
ATOM 829 C C . SER A 1 102 ? 13.490 -9.358 -15.845 1.00 94.12 102 SER A C 1
ATOM 831 O O . SER A 1 102 ? 13.801 -10.490 -15.494 1.00 94.12 102 SER A O 1
ATOM 833 N N . GLU A 1 103 ? 12.240 -8.902 -15.816 1.00 94.81 103 GLU A N 1
ATOM 834 C CA . GLU A 1 103 ? 11.096 -9.574 -15.188 1.00 94.81 103 GLU A CA 1
ATOM 835 C C . GLU A 1 103 ? 9.819 -9.356 -16.032 1.00 94.81 103 GLU A C 1
ATOM 837 O O . GLU A 1 103 ? 8.849 -8.736 -15.574 1.00 94.81 103 GLU A O 1
ATOM 842 N N . PRO A 1 104 ? 9.799 -9.796 -17.306 1.00 94.25 104 PRO A N 1
ATOM 843 C CA . PRO A 1 104 ? 8.693 -9.532 -18.227 1.00 94.25 104 PRO A CA 1
ATOM 844 C C . PRO A 1 104 ? 7.355 -10.124 -17.760 1.00 94.25 104 PRO A C 1
ATOM 846 O O . PRO A 1 104 ? 6.292 -9.561 -18.024 1.00 94.25 104 PRO A O 1
ATOM 849 N N . GLU A 1 105 ? 7.387 -11.223 -17.010 1.00 94.56 105 GLU A N 1
ATOM 850 C CA . GLU A 1 105 ? 6.222 -11.850 -16.385 1.00 94.56 105 GLU A CA 1
ATOM 851 C C . GLU A 1 105 ? 5.555 -10.976 -15.311 1.00 94.56 105 GLU A C 1
ATOM 853 O O . GLU A 1 105 ? 4.397 -11.205 -14.953 1.00 94.56 105 GLU A O 1
ATOM 858 N N . MET A 1 106 ? 6.256 -9.955 -14.810 1.00 94.31 106 MET A N 1
ATOM 859 C CA . MET A 1 106 ? 5.753 -9.044 -13.784 1.00 94.31 106 MET A CA 1
ATOM 860 C C . MET A 1 106 ? 5.063 -7.798 -14.356 1.00 94.31 106 MET A C 1
ATOM 862 O O . MET A 1 106 ? 4.429 -7.057 -13.607 1.00 94.31 106 MET A O 1
ATOM 866 N N . LEU A 1 107 ? 5.110 -7.573 -15.676 1.00 93.81 107 LEU A N 1
ATOM 867 C CA . LEU A 1 107 ? 4.512 -6.392 -16.323 1.00 93.81 107 LEU A CA 1
ATOM 868 C C . LEU A 1 107 ? 2.997 -6.267 -16.098 1.00 93.81 107 LEU A C 1
ATOM 870 O O . LEU A 1 107 ? 2.460 -5.159 -16.103 1.00 93.81 107 LEU A O 1
ATOM 874 N N . GLY A 1 108 ? 2.310 -7.392 -15.892 1.00 93.31 108 GLY A N 1
ATOM 875 C CA . GLY A 1 108 ? 0.874 -7.432 -15.614 1.00 93.31 108 GLY A CA 1
ATOM 876 C C . GLY A 1 108 ? 0.496 -7.210 -14.147 1.00 93.31 108 GLY A C 1
ATOM 877 O O . GLY A 1 108 ? -0.693 -7.158 -13.843 1.00 93.31 108 GLY A O 1
ATOM 878 N N . LYS A 1 109 ? 1.466 -7.105 -13.230 1.00 95.62 109 LYS A N 1
ATOM 879 C CA . LYS A 1 109 ? 1.216 -6.994 -11.786 1.00 95.62 109 LYS A CA 1
ATOM 880 C C . LYS A 1 109 ? 1.434 -5.569 -11.299 1.00 95.62 109 LYS A C 1
ATOM 882 O O . LYS A 1 109 ? 2.405 -4.930 -11.689 1.00 95.62 109 LYS A O 1
ATOM 887 N N . ALA A 1 110 ? 0.551 -5.097 -10.418 1.00 96.69 110 ALA A N 1
ATOM 888 C CA . ALA A 1 110 ? 0.673 -3.777 -9.800 1.00 96.69 110 ALA A CA 1
ATOM 889 C C . ALA A 1 110 ? 1.669 -3.762 -8.633 1.00 96.69 110 ALA A C 1
ATOM 891 O O . ALA A 1 110 ? 2.417 -2.800 -8.473 1.00 96.69 110 ALA A O 1
ATOM 892 N N . ILE A 1 111 ? 1.691 -4.838 -7.842 1.00 97.62 111 ILE A N 1
ATOM 893 C CA . ILE A 1 111 ? 2.605 -5.024 -6.713 1.00 97.62 111 ILE A CA 1
ATOM 894 C C . ILE A 1 111 ? 3.645 -6.067 -7.095 1.00 97.62 111 ILE A C 1
ATOM 896 O O . ILE A 1 111 ? 3.319 -7.148 -7.591 1.00 97.62 111 ILE A O 1
ATOM 900 N N . LEU A 1 112 ? 4.901 -5.725 -6.852 1.00 97.06 112 LEU A N 1
ATOM 901 C CA . LEU A 1 112 ? 6.065 -6.531 -7.163 1.00 97.06 112 LEU A CA 1
ATOM 902 C C . LEU A 1 112 ? 6.720 -6.980 -5.850 1.00 97.06 112 LEU A C 1
ATOM 904 O O . LEU A 1 112 ? 6.941 -6.148 -4.963 1.00 97.06 112 LEU A O 1
ATOM 908 N N . PRO A 1 113 ? 7.098 -8.263 -5.713 1.00 95.12 113 PRO A N 1
ATOM 909 C CA . PRO A 1 113 ? 7.911 -8.709 -4.586 1.00 95.12 113 PRO A CA 1
ATOM 910 C C . PRO A 1 113 ? 9.200 -7.896 -4.517 1.00 95.12 113 PRO A C 1
ATOM 912 O O . PRO A 1 113 ? 9.799 -7.635 -5.563 1.00 95.12 113 PRO A O 1
ATOM 915 N N . LYS A 1 114 ? 9.650 -7.515 -3.317 1.00 93.62 114 LYS A N 1
ATOM 916 C CA . LYS A 1 114 ? 10.900 -6.761 -3.170 1.00 93.62 114 LYS A CA 1
ATOM 917 C C . LYS A 1 114 ? 12.074 -7.525 -3.778 1.00 93.62 114 LYS A C 1
ATOM 919 O O . LYS A 1 114 ? 12.268 -8.703 -3.487 1.00 93.62 114 LYS A O 1
ATOM 924 N N . ASN A 1 115 ? 12.864 -6.848 -4.605 1.00 92.31 115 ASN A N 1
ATOM 925 C CA . ASN A 1 115 ? 14.042 -7.426 -5.248 1.00 92.31 115 ASN A CA 1
ATOM 926 C C . ASN A 1 115 ? 15.169 -6.379 -5.337 1.00 92.31 115 ASN A C 1
ATOM 928 O O . ASN A 1 115 ? 15.001 -5.237 -4.907 1.00 92.31 115 ASN A O 1
ATOM 932 N N . ASN A 1 116 ? 16.323 -6.748 -5.893 1.00 90.75 116 ASN A N 1
ATOM 933 C CA . ASN A 1 116 ? 17.484 -5.872 -6.069 1.00 90.75 116 ASN A CA 1
ATOM 934 C C . ASN A 1 116 ? 17.297 -4.866 -7.226 1.00 90.75 116 ASN A C 1
ATOM 936 O O . ASN A 1 116 ? 18.036 -4.880 -8.215 1.00 90.75 116 ASN A O 1
ATOM 940 N N . ARG A 1 117 ? 16.256 -4.030 -7.121 1.00 93.94 117 ARG A N 1
ATOM 941 C CA . ARG A 1 117 ? 15.864 -3.030 -8.127 1.00 93.94 117 ARG A CA 1
ATOM 942 C C . ARG A 1 117 ? 16.353 -1.623 -7.802 1.00 93.94 117 ARG A C 1
ATOM 944 O O . ARG A 1 117 ? 16.410 -0.787 -8.704 1.00 93.94 117 ARG A O 1
ATOM 951 N N . ASN A 1 118 ? 16.695 -1.354 -6.544 1.00 92.69 118 ASN A N 1
ATOM 952 C CA . ASN A 1 118 ? 17.287 -0.085 -6.135 1.00 92.69 118 ASN A CA 1
ATOM 953 C C . ASN A 1 118 ? 18.649 0.111 -6.824 1.00 92.69 118 ASN A C 1
ATOM 955 O O . ASN A 1 118 ? 19.367 -0.854 -7.082 1.00 92.69 118 ASN A O 1
ATOM 959 N N . LEU A 1 119 ? 18.999 1.346 -7.181 1.00 88.88 119 LEU A N 1
ATOM 960 C CA . LEU A 1 119 ? 20.309 1.659 -7.769 1.00 88.88 119 LEU A CA 1
ATOM 961 C C . LEU A 1 119 ? 21.393 1.795 -6.694 1.00 88.88 119 LEU A C 1
ATOM 963 O O . LEU A 1 119 ? 22.552 1.512 -6.975 1.00 88.88 119 LEU A O 1
ATOM 967 N N . GLY A 1 120 ? 21.009 2.163 -5.470 1.00 86.38 120 GLY A N 1
ATOM 968 C CA . GLY A 1 120 ? 21.888 2.178 -4.300 1.00 86.38 120 GLY A CA 1
ATOM 969 C C . GLY A 1 120 ? 21.542 1.099 -3.271 1.00 86.38 120 GLY A C 1
ATOM 970 O O . GLY A 1 120 ? 20.694 0.241 -3.502 1.00 86.38 120 GLY A O 1
ATOM 971 N N . ASP A 1 121 ? 22.161 1.199 -2.095 1.00 85.88 121 ASP A N 1
ATOM 972 C CA . ASP A 1 121 ? 21.989 0.239 -0.990 1.00 85.88 121 ASP A CA 1
ATOM 973 C C . ASP A 1 121 ? 20.676 0.421 -0.205 1.00 85.88 121 ASP A C 1
ATOM 975 O O . ASP A 1 121 ? 20.340 -0.375 0.678 1.00 85.88 121 ASP A O 1
ATOM 979 N N . ARG A 1 122 ? 19.923 1.490 -0.495 1.00 87.12 122 ARG A N 1
ATOM 980 C CA . ARG A 1 122 ? 18.631 1.757 0.147 1.00 87.12 122 ARG A CA 1
ATOM 981 C C . ARG A 1 122 ? 17.610 0.721 -0.302 1.00 87.12 122 ARG A C 1
ATOM 983 O O . ARG A 1 122 ? 17.541 0.357 -1.468 1.00 87.12 122 ARG A O 1
ATOM 990 N N . LYS A 1 123 ? 16.731 0.331 0.618 1.00 90.25 123 LYS A N 1
ATOM 991 C CA . LYS A 1 123 ? 15.582 -0.538 0.332 1.00 90.25 123 LYS A CA 1
ATOM 992 C C . LYS A 1 123 ? 14.281 0.256 0.210 1.00 90.25 123 LYS A C 1
ATOM 994 O O . LYS A 1 123 ? 13.257 -0.115 0.782 1.00 90.25 123 LYS A O 1
ATOM 999 N N . ALA A 1 124 ? 14.343 1.371 -0.509 1.00 93.88 124 ALA A N 1
ATOM 1000 C CA . ALA A 1 124 ? 13.189 2.218 -0.795 1.00 93.88 124 ALA A CA 1
ATOM 1001 C C . ALA A 1 124 ? 12.305 1.586 -1.875 1.00 93.88 124 ALA A C 1
ATOM 1003 O O . ALA A 1 124 ? 12.825 0.865 -2.727 1.00 93.88 124 ALA A O 1
ATOM 1004 N N . ALA A 1 125 ? 11.003 1.874 -1.888 1.00 95.19 125 ALA A N 1
ATOM 1005 C CA . ALA A 1 125 ? 10.106 1.373 -2.930 1.00 95.19 125 ALA A CA 1
ATOM 1006 C C . ALA A 1 125 ? 10.559 1.857 -4.316 1.00 95.19 125 ALA A C 1
ATOM 1008 O O . ALA A 1 125 ? 10.744 3.060 -4.528 1.00 95.19 125 ALA A O 1
ATOM 1009 N N . VAL A 1 126 ? 10.732 0.926 -5.256 1.00 95.38 126 VAL A N 1
ATOM 1010 C CA . VAL A 1 126 ? 11.015 1.243 -6.659 1.00 95.38 126 VAL A CA 1
ATOM 1011 C C . VAL A 1 126 ? 9.703 1.280 -7.426 1.00 95.38 126 VAL A C 1
ATOM 1013 O O . VAL A 1 126 ? 8.901 0.347 -7.364 1.00 95.38 126 VAL A O 1
ATOM 1016 N N . ILE A 1 127 ? 9.483 2.372 -8.151 1.00 95.69 127 ILE A N 1
ATOM 1017 C CA . ILE A 1 127 ? 8.226 2.640 -8.838 1.00 95.69 127 ILE A CA 1
ATOM 1018 C C . ILE A 1 127 ? 8.450 2.575 -10.339 1.00 95.69 127 ILE A C 1
ATOM 1020 O O . ILE A 1 127 ? 9.248 3.324 -10.909 1.00 95.69 127 ILE A O 1
ATOM 1024 N N . TYR A 1 128 ? 7.693 1.697 -10.977 1.00 95.62 128 TYR A N 1
ATOM 1025 C CA . TYR A 1 128 ? 7.586 1.539 -12.413 1.00 95.62 128 TYR A CA 1
ATOM 1026 C C . TYR A 1 128 ? 6.220 2.025 -12.881 1.00 95.62 128 TYR A C 1
ATOM 1028 O O . TYR A 1 128 ? 5.233 1.999 -12.147 1.00 95.62 128 TYR A O 1
ATOM 1036 N N . ARG A 1 129 ? 6.157 2.426 -14.144 1.00 94.25 129 ARG A N 1
ATOM 1037 C CA . ARG A 1 129 ? 4.920 2.651 -14.879 1.00 94.25 129 ARG A CA 1
ATOM 1038 C C . ARG A 1 129 ? 5.015 1.871 -16.173 1.00 94.25 129 ARG A C 1
ATOM 1040 O O . ARG A 1 129 ? 5.882 2.169 -16.996 1.00 94.25 129 ARG A O 1
ATOM 1047 N N . ARG A 1 130 ? 4.134 0.883 -16.350 1.00 92.38 130 ARG A N 1
ATOM 1048 C CA . ARG A 1 130 ? 4.122 0.000 -17.528 1.00 92.38 130 ARG A CA 1
ATOM 1049 C C . ARG A 1 130 ? 5.500 -0.612 -17.786 1.00 92.38 130 ARG A C 1
ATOM 1051 O O . ARG A 1 130 ? 5.990 -0.594 -18.905 1.00 92.38 130 ARG A O 1
ATOM 1058 N N . GLY A 1 131 ? 6.170 -1.059 -16.727 1.00 94.50 131 GLY A N 1
ATOM 1059 C CA . GLY A 1 131 ? 7.492 -1.677 -16.802 1.00 94.50 131 GLY A CA 1
ATOM 1060 C C . GLY A 1 131 ? 8.680 -0.735 -16.978 1.00 94.50 131 GLY A C 1
ATOM 1061 O O . GLY A 1 131 ? 9.801 -1.229 -17.064 1.00 94.50 131 GLY A O 1
ATOM 1062 N N . VAL A 1 132 ? 8.481 0.585 -17.021 1.00 93.94 132 VAL A N 1
ATOM 1063 C CA . VAL A 1 132 ? 9.562 1.585 -17.086 1.00 93.94 132 VAL A CA 1
ATOM 1064 C C . VAL A 1 132 ? 9.743 2.237 -15.723 1.00 93.94 132 VAL A C 1
ATOM 1066 O O . VAL A 1 132 ? 8.779 2.737 -15.147 1.00 93.94 132 VAL A O 1
ATOM 1069 N N . ARG A 1 133 ? 10.972 2.262 -15.206 1.00 93.56 133 ARG A N 1
ATOM 1070 C CA . ARG A 1 133 ? 11.295 2.868 -13.913 1.00 93.56 133 ARG A CA 1
ATOM 1071 C C . ARG A 1 133 ? 11.065 4.377 -13.951 1.00 93.56 133 ARG A C 1
ATOM 1073 O O . ARG A 1 133 ? 11.668 5.108 -14.739 1.00 93.56 133 ARG A O 1
ATOM 1080 N N . VAL A 1 134 ? 10.205 4.835 -13.054 1.00 90.50 134 VAL A N 1
ATOM 1081 C CA . VAL A 1 134 ? 9.880 6.246 -12.846 1.00 90.50 134 VAL A CA 1
ATOM 1082 C C . VAL A 1 134 ? 10.835 6.829 -11.817 1.00 90.50 134 VAL A C 1
ATOM 1084 O O . VAL A 1 134 ? 11.492 7.826 -12.105 1.00 90.50 134 VAL A O 1
ATOM 1087 N N . ARG A 1 135 ? 10.935 6.198 -10.637 1.00 89.06 135 ARG A N 1
ATOM 1088 C CA . ARG A 1 135 ? 11.752 6.685 -9.516 1.00 89.06 135 ARG A CA 1
ATOM 1089 C C . ARG A 1 135 ? 11.907 5.667 -8.385 1.00 89.06 135 ARG A C 1
ATOM 1091 O O . ARG A 1 135 ? 11.214 4.652 -8.356 1.00 89.06 135 ARG A O 1
ATOM 1098 N N . GLU A 1 136 ? 12.763 6.000 -7.425 1.00 89.88 136 GLU A N 1
ATOM 1099 C CA . GLU A 1 136 ? 12.720 5.463 -6.062 1.00 89.88 136 GLU A CA 1
ATOM 1100 C C . GLU A 1 136 ? 11.953 6.428 -5.149 1.00 89.88 136 GLU A C 1
ATOM 1102 O O . GLU A 1 136 ? 11.915 7.642 -5.386 1.00 89.88 136 GLU A O 1
ATOM 1107 N N . PHE A 1 137 ? 11.299 5.895 -4.117 1.00 83.75 137 PHE A N 1
ATOM 1108 C CA . PHE A 1 137 ? 10.658 6.731 -3.109 1.00 83.75 137 PHE A CA 1
ATOM 1109 C C . PHE A 1 137 ? 11.703 7.271 -2.127 1.00 83.75 137 PHE A C 1
ATOM 1111 O O . PHE A 1 137 ? 12.122 6.589 -1.198 1.00 83.75 137 PHE A O 1
ATOM 1118 N N . GLU A 1 138 ? 12.151 8.501 -2.352 1.00 75.38 138 GLU A N 1
ATOM 1119 C CA . GLU A 1 138 ? 13.295 9.072 -1.630 1.00 75.38 138 GLU A CA 1
ATOM 1120 C C . GLU A 1 138 ? 12.922 9.722 -0.296 1.00 75.38 138 GLU A C 1
ATOM 1122 O O . GLU A 1 138 ? 13.751 9.742 0.615 1.00 75.38 138 GLU A O 1
ATOM 1127 N N . SER A 1 139 ? 11.679 10.190 -0.160 1.00 77.62 139 SER A N 1
ATOM 1128 C CA . SER A 1 139 ? 11.180 10.982 0.978 1.00 77.62 139 SER A CA 1
ATOM 1129 C C . SER A 1 139 ? 10.888 10.170 2.241 1.00 77.62 139 SER A C 1
ATOM 1131 O O . SER A 1 139 ? 10.269 10.665 3.182 1.00 77.62 139 SER A O 1
ATOM 1133 N N . SER A 1 140 ? 11.304 8.907 2.272 1.00 76.50 140 SER A N 1
ATOM 1134 C CA . SER A 1 140 ? 11.279 8.071 3.463 1.00 76.50 140 SER A CA 1
ATOM 1135 C C . SER A 1 140 ? 12.510 7.178 3.485 1.00 76.50 140 SER A C 1
ATOM 1137 O O . SER A 1 140 ? 12.835 6.541 2.489 1.00 76.50 140 SER A O 1
ATOM 1139 N N . ASP A 1 141 ? 13.164 7.095 4.641 1.00 82.25 141 ASP A N 1
ATOM 1140 C CA . ASP A 1 141 ? 14.221 6.110 4.893 1.00 82.25 141 ASP A CA 1
ATOM 1141 C C . ASP A 1 141 ? 13.667 4.752 5.342 1.00 82.25 141 ASP A C 1
ATOM 1143 O O . ASP A 1 141 ? 14.426 3.811 5.584 1.00 82.25 141 ASP A O 1
ATOM 1147 N N . GLN A 1 142 ? 12.341 4.632 5.453 1.00 89.00 142 GLN A N 1
ATOM 1148 C CA . GLN A 1 142 ? 11.692 3.392 5.838 1.00 89.00 142 GLN A CA 1
ATOM 1149 C C . GLN A 1 142 ? 11.795 2.363 4.707 1.00 89.00 142 GLN A C 1
ATOM 1151 O O . GLN A 1 142 ? 11.465 2.643 3.555 1.00 89.00 142 GLN A O 1
ATOM 1156 N N . GLU A 1 143 ? 12.202 1.141 5.054 1.00 92.44 143 GLU A N 1
ATOM 1157 C CA . GLU A 1 143 ? 12.202 0.012 4.121 1.00 92.44 143 GLU A CA 1
ATOM 1158 C C . GLU A 1 143 ? 10.777 -0.270 3.617 1.00 92.44 143 GLU A C 1
ATOM 1160 O O . GLU A 1 143 ? 9.827 -0.356 4.402 1.00 92.44 143 GLU A O 1
ATOM 1165 N N . SER A 1 144 ? 10.637 -0.428 2.303 1.00 95.31 144 SER A N 1
ATOM 1166 C CA . SER A 1 144 ? 9.398 -0.873 1.660 1.00 95.31 144 SER A CA 1
ATOM 1167 C C . SER A 1 144 ? 9.323 -2.396 1.625 1.00 95.31 144 SER A C 1
ATOM 1169 O O . SER A 1 144 ? 10.328 -3.048 1.322 1.00 95.31 144 SER A O 1
ATOM 1171 N N . LEU A 1 145 ? 8.135 -2.961 1.820 1.00 95.62 145 LEU A N 1
ATOM 1172 C CA . LEU A 1 145 ? 7.891 -4.388 1.593 1.00 95.62 145 LEU A CA 1
ATOM 1173 C C . LEU A 1 145 ? 7.814 -4.752 0.112 1.00 95.62 145 LEU A C 1
ATOM 1175 O O . LEU A 1 145 ? 8.109 -5.894 -0.241 1.00 95.62 145 LEU A O 1
ATOM 1179 N N . PHE A 1 146 ? 7.422 -3.803 -0.738 1.00 97.19 146 PHE A N 1
ATOM 1180 C CA . PHE A 1 146 ? 7.158 -4.065 -2.148 1.00 97.19 146 PHE A CA 1
ATOM 1181 C C . PHE A 1 146 ? 7.763 -3.001 -3.064 1.00 97.19 146 PHE A C 1
ATOM 1183 O O . PHE A 1 146 ? 8.066 -1.881 -2.652 1.00 97.19 146 PHE A O 1
ATOM 1190 N N . ASP A 1 147 ? 7.908 -3.376 -4.332 1.00 97.12 147 ASP A N 1
ATOM 1191 C CA . ASP A 1 147 ? 8.052 -2.436 -5.443 1.00 97.12 147 ASP A CA 1
ATOM 1192 C C . ASP A 1 147 ? 6.720 -2.384 -6.211 1.00 97.12 147 ASP A C 1
ATOM 1194 O O . ASP A 1 147 ? 5.854 -3.240 -6.020 1.00 97.12 147 ASP A O 1
ATOM 1198 N N . TYR A 1 148 ? 6.522 -1.389 -7.074 1.00 97.69 148 TYR A N 1
ATOM 1199 C CA . TYR A 1 148 ? 5.217 -1.164 -7.706 1.00 97.69 148 TYR A CA 1
ATOM 1200 C C . TYR A 1 148 ? 5.350 -0.923 -9.203 1.00 97.69 148 TYR A C 1
ATOM 1202 O O . TYR A 1 148 ? 6.243 -0.204 -9.638 1.00 97.69 148 TYR A O 1
ATOM 1210 N N . ASN A 1 149 ? 4.436 -1.480 -9.995 1.00 97.00 149 ASN A N 1
ATOM 1211 C CA . ASN A 1 149 ? 4.291 -1.195 -11.420 1.00 97.00 149 ASN A CA 1
ATOM 1212 C C . ASN A 1 149 ? 2.889 -0.640 -11.705 1.00 97.00 149 ASN A C 1
ATOM 1214 O O . ASN A 1 149 ? 1.914 -1.360 -11.895 1.00 97.00 149 ASN A O 1
ATOM 1218 N N . LEU A 1 150 ? 2.794 0.685 -11.704 1.00 95.50 150 LEU A N 1
ATOM 1219 C CA . LEU A 1 150 ? 1.545 1.433 -11.683 1.00 95.50 150 LEU A CA 1
ATOM 1220 C C . LEU A 1 150 ? 1.203 1.924 -13.092 1.00 95.50 150 LEU A C 1
ATOM 1222 O O . LEU A 1 150 ? 1.681 2.966 -13.539 1.00 95.50 150 LEU A O 1
ATOM 1226 N N . ASN A 1 151 ? 0.374 1.169 -13.813 1.00 89.81 151 ASN A N 1
ATOM 1227 C CA . ASN A 1 151 ? 0.084 1.425 -15.231 1.00 89.81 151 ASN A CA 1
ATOM 1228 C C . ASN A 1 151 ? -0.615 2.766 -15.511 1.00 89.81 151 ASN A C 1
ATOM 1230 O O . ASN A 1 151 ? -0.419 3.336 -16.593 1.00 89.81 151 ASN A O 1
ATOM 1234 N N . ASP A 1 152 ? -1.370 3.263 -14.530 1.00 87.38 152 ASP A N 1
ATOM 1235 C CA . ASP A 1 152 ? -2.174 4.487 -14.606 1.00 87.38 152 ASP A CA 1
ATOM 1236 C C . ASP A 1 152 ? -1.616 5.624 -13.738 1.00 87.38 152 ASP A C 1
ATOM 1238 O O . ASP A 1 152 ? -2.306 6.606 -13.476 1.00 87.38 152 ASP A O 1
ATOM 1242 N N . LEU A 1 153 ? -0.354 5.519 -13.303 1.00 91.88 153 LEU A N 1
ATOM 1243 C CA . LEU A 1 153 ? 0.316 6.611 -12.601 1.00 91.88 153 LEU A CA 1
ATOM 1244 C C . LEU A 1 153 ? 0.419 7.833 -13.523 1.00 91.88 153 LEU A C 1
ATOM 1246 O O . LEU A 1 153 ? 0.950 7.741 -14.637 1.00 91.88 153 LEU A O 1
ATOM 1250 N N . THR A 1 154 ? -0.077 8.973 -13.049 1.00 87.12 154 THR A N 1
ATOM 1251 C CA . THR A 1 154 ? 0.096 10.260 -13.723 1.00 87.12 154 THR A CA 1
ATOM 1252 C C . THR A 1 154 ? 1.558 10.672 -13.631 1.00 87.12 154 THR A C 1
ATOM 1254 O O . THR A 1 154 ? 2.138 10.695 -12.547 1.00 87.12 154 THR A O 1
ATOM 1257 N N . ILE A 1 155 ? 2.152 10.978 -14.779 1.00 86.50 155 ILE A N 1
ATOM 1258 C CA . ILE A 1 155 ? 3.531 11.441 -14.895 1.00 86.50 155 ILE A CA 1
ATOM 1259 C C . ILE A 1 155 ? 3.571 12.702 -15.757 1.00 86.50 155 ILE A C 1
ATOM 1261 O O . ILE A 1 155 ? 2.707 12.883 -16.618 1.00 86.50 155 ILE A O 1
ATOM 1265 N N . ASP A 1 156 ? 4.562 13.556 -15.526 1.00 80.94 156 ASP A N 1
ATOM 1266 C CA . ASP A 1 156 ? 4.844 14.699 -16.395 1.00 80.94 156 ASP A CA 1
ATOM 1267 C C . ASP A 1 156 ? 5.551 14.278 -17.702 1.00 80.94 156 ASP A C 1
ATOM 1269 O O . ASP A 1 156 ? 5.835 13.097 -17.938 1.00 80.94 156 ASP A O 1
ATOM 1273 N N . GLU A 1 157 ? 5.831 15.252 -18.575 1.00 70.62 157 GLU A N 1
ATOM 1274 C CA . GLU A 1 157 ? 6.517 15.034 -19.861 1.00 70.62 157 GLU A CA 1
ATOM 1275 C C . GLU A 1 157 ? 7.920 14.428 -19.700 1.00 70.62 157 GLU A C 1
ATOM 1277 O O . GLU A 1 157 ? 8.409 13.737 -20.594 1.00 70.62 157 GLU A O 1
ATOM 1282 N N . SER A 1 158 ? 8.535 14.618 -18.534 1.00 68.56 158 SER A N 1
ATOM 1283 C CA . SER A 1 158 ? 9.853 14.096 -18.171 1.00 68.56 158 SER A CA 1
ATOM 1284 C C . SER A 1 158 ? 9.777 12.764 -17.411 1.00 68.56 158 SER A C 1
ATOM 1286 O O . SER A 1 158 ? 10.763 12.285 -16.836 1.00 68.56 158 SER A O 1
ATOM 1288 N N . ARG A 1 159 ? 8.594 12.138 -17.440 1.00 73.94 159 ARG A N 1
ATOM 1289 C CA . ARG A 1 159 ? 8.228 10.892 -16.764 1.00 73.94 159 ARG A CA 1
ATOM 1290 C C . ARG A 1 159 ? 8.597 10.881 -15.279 1.00 73.94 159 ARG A C 1
ATOM 1292 O O . ARG A 1 159 ? 9.095 9.872 -14.772 1.00 73.94 159 ARG A O 1
ATOM 1299 N N . LYS A 1 160 ? 8.364 11.994 -14.586 1.00 79.44 160 LYS A N 1
ATOM 1300 C CA . LYS A 1 160 ? 8.426 12.097 -13.124 1.00 79.44 160 LYS A CA 1
ATOM 1301 C C . LYS A 1 160 ? 7.011 12.103 -12.546 1.00 79.44 160 LYS A C 1
ATOM 1303 O O . LYS A 1 160 ? 6.051 12.473 -13.215 1.00 79.44 160 LYS A O 1
ATOM 1308 N N . ALA A 1 161 ? 6.890 11.668 -11.296 1.00 85.94 161 ALA A N 1
ATOM 1309 C CA . ALA A 1 161 ? 5.652 11.701 -10.521 1.00 85.94 161 ALA A CA 1
ATOM 1310 C C . ALA A 1 161 ? 5.931 12.298 -9.142 1.00 85.94 161 ALA A C 1
ATOM 1312 O O . ALA A 1 161 ? 7.014 12.077 -8.586 1.00 85.94 161 ALA A O 1
ATOM 1313 N N . SER A 1 162 ? 4.958 13.016 -8.581 1.00 87.12 162 SER A N 1
ATOM 1314 C CA . SER A 1 162 ? 5.075 13.566 -7.230 1.00 87.12 162 SER A CA 1
ATOM 1315 C C . SER A 1 162 ? 5.057 12.457 -6.171 1.00 87.12 162 SER A C 1
ATOM 1317 O O . SER A 1 162 ? 4.530 11.366 -6.397 1.00 87.12 162 SER A O 1
ATOM 1319 N N . ASP A 1 163 ? 5.618 12.731 -4.990 1.00 86.50 163 ASP A N 1
ATOM 1320 C CA . ASP A 1 163 ? 5.570 11.786 -3.863 1.00 86.50 163 ASP A CA 1
ATOM 1321 C C . ASP A 1 163 ? 4.134 11.449 -3.467 1.00 86.50 163 ASP A C 1
ATOM 1323 O O . ASP A 1 163 ? 3.837 10.311 -3.104 1.00 86.50 163 ASP A O 1
ATOM 1327 N N . TRP A 1 164 ? 3.249 12.446 -3.545 1.00 88.00 164 TRP A N 1
ATOM 1328 C CA . TRP A 1 164 ? 1.846 12.291 -3.200 1.00 88.00 164 TRP A CA 1
ATOM 1329 C C . TRP A 1 164 ? 1.143 11.347 -4.179 1.00 88.00 164 TRP A C 1
ATOM 1331 O O . TRP A 1 164 ? 0.530 10.377 -3.736 1.00 88.00 164 TRP A O 1
ATOM 1341 N N . ASP A 1 165 ? 1.306 11.558 -5.491 1.00 90.44 165 ASP A N 1
ATOM 1342 C CA . ASP A 1 165 ? 0.689 10.708 -6.521 1.00 90.44 165 ASP A CA 1
ATOM 1343 C C . ASP A 1 165 ? 1.177 9.262 -6.416 1.00 90.44 165 ASP A C 1
ATOM 1345 O O . ASP A 1 165 ? 0.385 8.321 -6.483 1.00 90.44 165 ASP A O 1
ATOM 1349 N N . VAL A 1 166 ? 2.484 9.079 -6.199 1.00 91.81 166 VAL A N 1
ATOM 1350 C CA . VAL A 1 166 ? 3.092 7.756 -6.027 1.00 91.81 166 VAL A CA 1
ATOM 1351 C C . VAL A 1 166 ? 2.536 7.058 -4.797 1.00 91.81 166 VAL A C 1
ATOM 1353 O O . VAL A 1 166 ? 2.081 5.920 -4.901 1.00 91.81 166 VAL A O 1
ATOM 1356 N N . LYS A 1 167 ? 2.555 7.722 -3.637 1.00 92.44 167 LYS A N 1
ATOM 1357 C CA . LYS A 1 167 ? 2.090 7.127 -2.382 1.00 92.44 167 LYS A CA 1
ATOM 1358 C C . LYS A 1 167 ? 0.605 6.778 -2.461 1.00 92.44 167 LYS A C 1
ATOM 1360 O O . LYS A 1 167 ? 0.216 5.682 -2.063 1.00 92.44 167 LYS A O 1
ATOM 1365 N N . HIS A 1 168 ? -0.201 7.663 -3.044 1.00 92.38 168 HIS A N 1
ATOM 1366 C CA . HIS A 1 168 ? -1.624 7.427 -3.240 1.00 92.38 168 HIS A CA 1
ATOM 1367 C C . HIS A 1 168 ? -1.884 6.226 -4.162 1.00 92.38 168 HIS A C 1
ATOM 1369 O O . HIS A 1 168 ? -2.678 5.348 -3.828 1.00 92.38 168 HIS A O 1
ATOM 1375 N N . ALA A 1 169 ? -1.185 6.143 -5.297 1.00 94.12 169 ALA A N 1
ATOM 1376 C CA . ALA A 1 169 ? -1.339 5.042 -6.242 1.00 94.12 169 ALA A CA 1
ATOM 1377 C C . ALA A 1 169 ? -0.828 3.699 -5.682 1.00 94.12 169 ALA A C 1
ATOM 1379 O O . ALA A 1 169 ? -1.464 2.668 -5.905 1.00 94.12 169 ALA A O 1
ATOM 1380 N N . CYS A 1 170 ? 0.259 3.699 -4.902 1.00 95.44 170 CYS A N 1
ATOM 1381 C CA . CYS A 1 170 ? 0.728 2.506 -4.187 1.00 95.44 170 CYS A CA 1
ATOM 1382 C C . CYS A 1 170 ? -0.290 2.048 -3.136 1.00 95.44 170 CYS A C 1
ATOM 1384 O O . CYS A 1 170 ? -0.589 0.859 -3.056 1.00 95.44 170 CYS A O 1
ATOM 1386 N N . GLY A 1 171 ? -0.879 2.981 -2.378 1.00 95.44 171 GLY A N 1
ATOM 1387 C CA . GLY A 1 171 ? -1.944 2.672 -1.424 1.00 95.44 171 GLY A CA 1
ATOM 1388 C C . GLY A 1 171 ? -3.183 2.081 -2.094 1.00 95.44 171 GLY A C 1
ATOM 1389 O O . GLY A 1 171 ? -3.731 1.099 -1.600 1.00 95.44 171 GLY A O 1
ATOM 1390 N N . LYS A 1 172 ? -3.568 2.590 -3.271 1.00 94.69 172 LYS A N 1
ATOM 1391 C CA . LYS A 1 172 ? -4.657 2.008 -4.073 1.00 94.69 172 LYS A CA 1
ATOM 1392 C C . LYS A 1 172 ? -4.335 0.599 -4.564 1.00 94.69 172 LYS A C 1
ATOM 1394 O O . LYS A 1 172 ? -5.199 -0.270 -4.490 1.00 94.69 172 LYS A O 1
ATOM 1399 N N . ALA A 1 173 ? -3.106 0.364 -5.022 1.00 95.62 173 ALA A N 1
ATOM 1400 C CA . ALA A 1 173 ? -2.661 -0.972 -5.409 1.00 95.62 173 ALA A CA 1
ATOM 1401 C C . ALA A 1 173 ? -2.684 -1.938 -4.214 1.00 95.62 173 ALA A C 1
ATOM 1403 O O . ALA A 1 173 ? -3.150 -3.065 -4.354 1.00 95.62 173 ALA A O 1
ATOM 1404 N N . LEU A 1 174 ? -2.237 -1.489 -3.035 1.00 96.75 174 LEU A N 1
ATOM 1405 C CA . LEU A 1 174 ? -2.240 -2.286 -1.808 1.00 96.75 174 LEU A CA 1
ATOM 1406 C C . LEU A 1 174 ? -3.659 -2.594 -1.320 1.00 96.75 174 LEU A C 1
ATOM 1408 O O . LEU A 1 174 ? -3.931 -3.715 -0.908 1.00 96.75 174 LEU A O 1
ATOM 1412 N N . ALA A 1 175 ? -4.580 -1.636 -1.417 1.00 95.00 175 ALA A N 1
ATOM 1413 C CA . ALA A 1 175 ? -5.987 -1.842 -1.086 1.00 95.00 175 ALA A CA 1
ATOM 1414 C C . ALA A 1 175 ? -6.647 -2.940 -1.929 1.00 95.00 175 ALA A C 1
ATOM 1416 O O . ALA A 1 175 ? -7.480 -3.689 -1.417 1.00 95.00 175 ALA A O 1
ATOM 1417 N N . ASP A 1 176 ? -6.270 -3.024 -3.207 1.00 94.44 176 ASP A N 1
ATOM 1418 C CA . ASP A 1 176 ? -6.780 -4.009 -4.163 1.00 94.44 176 ASP A CA 1
ATOM 1419 C C . ASP A 1 176 ? -5.973 -5.316 -4.203 1.00 94.44 176 ASP A C 1
ATOM 1421 O O . ASP A 1 176 ? -6.238 -6.190 -5.028 1.00 94.44 176 ASP A O 1
ATOM 1425 N N . ALA A 1 177 ? -4.974 -5.454 -3.333 1.00 95.81 177 ALA A N 1
ATOM 1426 C CA . ALA A 1 177 ? -4.046 -6.566 -3.382 1.00 95.81 177 ALA A CA 1
ATOM 1427 C C . ALA A 1 177 ? -4.705 -7.916 -3.061 1.00 95.81 177 ALA A C 1
ATOM 1429 O O . ALA A 1 177 ? -5.724 -8.027 -2.366 1.00 95.81 177 ALA A O 1
ATOM 1430 N N . ASP A 1 178 ? -4.065 -8.975 -3.550 1.00 95.88 178 ASP A N 1
ATOM 1431 C CA . ASP A 1 178 ? -4.424 -10.338 -3.192 1.00 95.88 178 ASP A CA 1
ATOM 1432 C C . ASP A 1 178 ? -4.134 -10.618 -1.717 1.00 95.88 178 ASP A C 1
ATOM 1434 O O . ASP A 1 178 ? -3.255 -10.011 -1.094 1.00 95.88 178 ASP A O 1
ATOM 1438 N N . LYS A 1 179 ? -4.859 -11.599 -1.173 1.00 96.44 179 LYS A N 1
ATOM 1439 C CA . LYS A 1 179 ? -4.735 -12.047 0.217 1.00 96.44 179 LYS A CA 1
ATOM 1440 C C . LYS A 1 179 ? -3.281 -12.247 0.647 1.00 96.44 179 LYS A C 1
ATOM 1442 O O . LYS A 1 179 ? -2.907 -11.798 1.722 1.00 96.44 179 LYS A O 1
ATOM 1447 N N . ASP A 1 180 ? -2.465 -12.896 -0.179 1.00 97.06 180 ASP A N 1
ATOM 1448 C CA . ASP A 1 180 ? -1.096 -13.260 0.198 1.00 97.06 180 ASP A CA 1
ATOM 1449 C C . ASP A 1 180 ? -0.200 -12.022 0.376 1.00 97.06 180 ASP A C 1
ATOM 1451 O O . ASP A 1 180 ? 0.626 -11.974 1.284 1.00 97.06 180 ASP A O 1
ATOM 1455 N N . ILE A 1 181 ? -0.416 -10.975 -0.428 1.00 97.06 181 ILE A N 1
ATOM 1456 C CA . ILE A 1 181 ? 0.299 -9.697 -0.305 1.00 97.06 181 ILE A CA 1
ATOM 1457 C C . ILE A 1 181 ? -0.129 -8.956 0.966 1.00 97.06 181 ILE A C 1
ATOM 1459 O O . ILE A 1 181 ? 0.713 -8.455 1.711 1.00 97.06 181 ILE A O 1
ATOM 1463 N N . LEU A 1 182 ? -1.433 -8.918 1.248 1.00 97.31 182 LEU A N 1
ATOM 1464 C CA . LEU A 1 182 ? -1.953 -8.327 2.484 1.00 97.31 182 LEU A CA 1
ATOM 1465 C C . LEU A 1 182 ? -1.479 -9.100 3.721 1.00 97.31 182 LEU A C 1
ATOM 1467 O O . LEU A 1 182 ? -1.147 -8.496 4.738 1.00 97.31 182 LEU A O 1
ATOM 1471 N N . ALA A 1 183 ? -1.380 -10.427 3.630 1.00 96.94 183 ALA A N 1
ATOM 1472 C CA . ALA A 1 183 ? -0.864 -11.265 4.703 1.00 96.94 183 ALA A CA 1
ATOM 1473 C C . ALA A 1 183 ? 0.605 -10.938 5.001 1.00 96.94 183 ALA A C 1
ATOM 1475 O O . ALA A 1 183 ? 0.971 -10.861 6.165 1.00 96.94 183 ALA A O 1
ATOM 1476 N N . MET A 1 184 ? 1.433 -10.646 3.991 1.00 96.38 184 MET A N 1
ATOM 1477 C CA . MET A 1 184 ? 2.806 -10.171 4.219 1.00 96.38 184 MET A CA 1
ATOM 1478 C C . MET A 1 184 ? 2.854 -8.827 4.966 1.00 96.38 184 MET A C 1
ATOM 1480 O O . MET A 1 184 ? 3.730 -8.624 5.808 1.00 96.38 184 MET A O 1
ATOM 1484 N N . LEU A 1 185 ? 1.920 -7.908 4.686 1.00 96.12 185 LEU A N 1
ATOM 1485 C CA . LEU A 1 185 ? 1.806 -6.640 5.416 1.00 96.12 185 LEU A CA 1
ATOM 1486 C C . LEU A 1 185 ? 1.417 -6.875 6.881 1.00 96.12 185 LEU A C 1
ATOM 1488 O O . LEU A 1 185 ? 2.042 -6.313 7.781 1.00 96.12 185 LEU A O 1
ATOM 1492 N N . PHE A 1 186 ? 0.403 -7.709 7.127 1.00 95.94 186 PHE A N 1
ATOM 1493 C CA . PHE A 1 186 ? -0.014 -8.046 8.487 1.00 95.94 186 PHE A CA 1
ATOM 1494 C C . PHE A 1 186 ? 1.068 -8.823 9.235 1.00 95.94 186 PHE A C 1
ATOM 1496 O O . PHE A 1 186 ? 1.330 -8.526 10.394 1.00 95.94 186 PHE A O 1
ATOM 1503 N N . ASP A 1 187 ? 1.761 -9.753 8.585 1.00 95.19 187 ASP A N 1
ATOM 1504 C CA . ASP A 1 187 ? 2.882 -10.478 9.186 1.00 95.19 187 ASP A CA 1
ATOM 1505 C C . ASP A 1 187 ? 3.984 -9.511 9.623 1.00 95.19 187 ASP A C 1
ATOM 1507 O O . ASP A 1 187 ? 4.432 -9.560 10.769 1.00 95.19 187 ASP A O 1
ATOM 1511 N N . ARG A 1 188 ? 4.338 -8.540 8.768 1.00 94.19 188 ARG A N 1
ATOM 1512 C CA . ARG A 1 188 ? 5.283 -7.482 9.137 1.00 94.19 188 ARG A CA 1
ATOM 1513 C C . ARG A 1 188 ? 4.808 -6.683 10.350 1.00 94.19 188 ARG A C 1
ATOM 1515 O O . ARG A 1 188 ? 5.629 -6.356 11.198 1.00 94.19 188 ARG A O 1
ATOM 1522 N N . LEU A 1 189 ? 3.518 -6.367 10.423 1.00 94.06 189 LEU A N 1
ATOM 1523 C CA . LEU A 1 189 ? 2.931 -5.620 11.533 1.00 94.06 189 LEU A CA 1
ATOM 1524 C C . LEU A 1 189 ? 2.961 -6.407 12.856 1.00 94.06 189 LEU A C 1
ATOM 1526 O O . LEU A 1 189 ? 3.238 -5.822 13.897 1.00 94.06 189 LEU A O 1
ATOM 1530 N N . LEU A 1 190 ? 2.648 -7.707 12.830 1.00 92.00 190 LEU A N 1
ATOM 1531 C CA . LEU A 1 190 ? 2.523 -8.530 14.039 1.00 92.00 190 LEU A CA 1
ATOM 1532 C C . LEU A 1 190 ? 3.857 -9.100 14.526 1.00 92.00 190 LEU A C 1
ATOM 1534 O O . LEU A 1 190 ? 4.057 -9.242 15.731 1.00 92.00 190 LEU A O 1
ATOM 1538 N N . ASN A 1 191 ? 4.738 -9.464 13.597 1.00 90.69 191 ASN A N 1
ATOM 1539 C CA . ASN A 1 191 ? 5.915 -10.285 13.872 1.00 90.69 191 ASN A CA 1
ATOM 1540 C C . ASN A 1 191 ? 7.234 -9.511 13.704 1.00 90.69 191 ASN A C 1
ATOM 1542 O O . ASN A 1 191 ? 8.311 -10.111 13.715 1.00 90.69 191 ASN A O 1
ATOM 1546 N N . SER A 1 192 ? 7.183 -8.182 13.551 1.00 89.06 192 SER A N 1
ATOM 1547 C CA . SER A 1 192 ? 8.374 -7.336 13.465 1.00 89.06 192 SER A CA 1
ATOM 1548 C C . SER A 1 192 ? 8.237 -6.034 14.243 1.00 89.06 192 SER A C 1
ATOM 1550 O O . SER A 1 192 ? 7.262 -5.306 14.102 1.00 89.06 192 SER A O 1
ATOM 1552 N N . ASP A 1 193 ? 9.302 -5.667 14.955 1.00 82.38 193 ASP A N 1
ATOM 1553 C CA . ASP A 1 193 ? 9.429 -4.345 15.583 1.00 82.38 193 ASP A CA 1
ATOM 1554 C C . ASP A 1 193 ? 9.796 -3.245 14.570 1.00 82.38 193 ASP A C 1
ATOM 1556 O O . ASP A 1 193 ? 9.831 -2.056 14.892 1.00 82.38 193 ASP A O 1
ATOM 1560 N N . LYS A 1 194 ? 10.120 -3.629 13.328 1.00 85.69 194 LYS A N 1
ATOM 1561 C CA . LYS A 1 194 ? 10.455 -2.692 12.258 1.00 85.69 194 LYS A CA 1
ATOM 1562 C C . LYS A 1 194 ? 9.195 -2.335 11.488 1.00 85.69 194 LYS A C 1
ATOM 1564 O O . LYS A 1 194 ? 8.602 -3.193 10.838 1.00 85.69 194 LYS A O 1
ATOM 1569 N N . GLY A 1 195 ? 8.865 -1.045 11.463 1.00 86.50 195 GLY A N 1
ATOM 1570 C CA . GLY A 1 195 ? 7.862 -0.530 10.537 1.00 86.50 195 GLY A CA 1
ATOM 1571 C C . GLY A 1 195 ? 8.210 -0.841 9.074 1.00 86.50 195 GLY A C 1
ATOM 1572 O O . GLY A 1 195 ? 9.326 -1.252 8.732 1.00 86.50 195 GLY A O 1
ATOM 1573 N N . CYS A 1 196 ? 7.265 -0.594 8.180 1.00 93.12 196 CYS A N 1
ATOM 1574 C CA . CYS A 1 196 ? 7.530 -0.537 6.749 1.00 93.12 196 CYS A CA 1
ATOM 1575 C C . CYS A 1 196 ? 6.827 0.669 6.137 1.00 93.12 196 CYS A C 1
ATOM 1577 O O . CYS A 1 196 ? 5.918 1.247 6.739 1.00 93.12 196 CYS A O 1
ATOM 1579 N N . TRP A 1 197 ? 7.286 1.071 4.958 1.00 94.50 197 TRP A N 1
ATOM 1580 C CA . TRP A 1 197 ? 6.783 2.254 4.271 1.00 94.50 197 TRP A CA 1
ATOM 1581 C C . TRP A 1 197 ? 5.261 2.202 4.036 1.00 94.50 197 TRP A C 1
ATOM 1583 O O . TRP A 1 197 ? 4.570 3.204 4.223 1.00 94.50 197 TRP A O 1
ATOM 1593 N N . GLU A 1 198 ? 4.730 1.018 3.724 1.00 95.88 198 GLU A N 1
ATOM 1594 C CA . GLU A 1 198 ? 3.310 0.769 3.455 1.00 95.88 198 GLU A CA 1
ATOM 1595 C C . GLU A 1 198 ? 2.399 1.043 4.662 1.00 95.88 198 GLU A C 1
ATOM 1597 O O . GLU A 1 198 ? 1.265 1.487 4.489 1.00 95.88 198 GLU A O 1
ATOM 1602 N N . LEU A 1 199 ? 2.897 0.868 5.893 1.00 93.38 199 LEU A N 1
ATOM 1603 C CA . LEU A 1 199 ? 2.146 1.207 7.112 1.00 93.38 199 LEU A CA 1
ATOM 1604 C C . LEU A 1 199 ? 1.907 2.718 7.257 1.00 93.38 199 LEU A C 1
ATOM 1606 O O . LEU A 1 199 ? 1.070 3.141 8.052 1.00 93.38 199 LEU A O 1
ATOM 1610 N N . GLY A 1 200 ? 2.635 3.538 6.496 1.00 91.19 200 GLY A N 1
ATOM 1611 C CA . GLY A 1 200 ? 2.468 4.985 6.453 1.00 91.19 200 GLY A CA 1
ATOM 1612 C C . GLY A 1 200 ? 1.476 5.476 5.398 1.00 91.19 200 GLY A C 1
ATOM 1613 O O . GLY A 1 200 ? 1.356 6.694 5.238 1.00 91.19 200 GLY A O 1
ATOM 1614 N N . PHE A 1 201 ? 0.820 4.596 4.633 1.00 94.19 201 PHE A N 1
ATOM 1615 C CA . PHE A 1 201 ? -0.174 4.997 3.633 1.00 94.19 201 PHE A CA 1
ATOM 1616 C C . PHE A 1 201 ? -1.390 5.657 4.281 1.00 94.19 201 PHE A C 1
ATOM 1618 O O . PHE A 1 201 ? -1.829 5.275 5.364 1.00 94.19 201 PHE A O 1
ATOM 1625 N N . ASP A 1 202 ? -1.905 6.706 3.641 1.00 89.81 202 ASP A N 1
ATOM 1626 C CA . ASP A 1 202 ? -3.039 7.446 4.179 1.00 89.81 202 ASP A CA 1
ATOM 1627 C C . ASP A 1 202 ? -4.352 6.692 3.954 1.00 89.81 202 ASP A C 1
ATOM 1629 O O . ASP A 1 202 ? -4.501 5.896 3.023 1.00 89.81 202 ASP A O 1
ATOM 1633 N N . THR A 1 203 ? -5.330 6.995 4.800 1.00 87.00 203 THR A N 1
ATOM 1634 C CA . THR A 1 203 ? -6.654 6.382 4.764 1.00 87.00 203 THR A CA 1
ATOM 1635 C C . THR A 1 203 ? -7.313 6.506 3.385 1.00 87.00 203 THR A C 1
ATOM 1637 O O . THR A 1 203 ? -7.847 5.528 2.873 1.00 87.00 203 THR A O 1
ATOM 1640 N N . TYR A 1 204 ? -7.231 7.665 2.723 1.00 87.31 204 TYR A N 1
ATOM 1641 C CA . TYR A 1 204 ? -7.889 7.876 1.428 1.00 87.31 204 TYR A CA 1
ATOM 1642 C C . TYR A 1 204 ? -7.309 6.999 0.317 1.00 87.31 204 TYR A C 1
ATOM 1644 O O . TYR A 1 204 ? -8.047 6.565 -0.571 1.00 87.31 204 TYR A O 1
ATOM 1652 N N . SER A 1 205 ? -6.007 6.719 0.356 1.00 91.31 205 SER A N 1
ATOM 1653 C CA . SER A 1 205 ? -5.352 5.806 -0.582 1.00 91.31 205 SER A CA 1
ATOM 1654 C C . SER A 1 205 ? -5.812 4.357 -0.384 1.00 91.31 205 SER A C 1
ATOM 1656 O O . SER A 1 205 ? -6.105 3.678 -1.367 1.00 91.31 205 SER A O 1
ATOM 1658 N N . LEU A 1 206 ? -6.007 3.925 0.865 1.00 92.44 206 LEU A N 1
ATOM 1659 C CA . LEU A 1 206 ? -6.353 2.544 1.216 1.00 92.44 206 LEU A CA 1
ATOM 1660 C C . LEU A 1 206 ? -7.852 2.214 1.101 1.00 92.44 206 LEU A C 1
ATOM 1662 O O . LEU A 1 206 ? -8.226 1.052 0.966 1.00 92.44 206 LEU A O 1
ATOM 1666 N N . GLN A 1 207 ? -8.726 3.215 1.158 1.00 85.88 207 GLN A N 1
ATOM 1667 C CA . GLN A 1 207 ? -10.175 3.004 1.156 1.00 85.88 207 GLN A CA 1
ATOM 1668 C C . GLN A 1 207 ? -10.763 2.677 -0.225 1.00 85.88 207 GLN A C 1
ATOM 1670 O O . GLN A 1 207 ? -10.190 2.994 -1.275 1.00 85.88 207 GLN A O 1
ATOM 1675 N N . SER A 1 208 ? -11.958 2.087 -0.185 1.00 78.75 208 SER A N 1
ATOM 1676 C CA . SER A 1 208 ? -12.850 1.891 -1.329 1.00 78.75 208 SER A CA 1
ATOM 1677 C C . SER A 1 208 ? -13.048 3.193 -2.110 1.00 78.75 208 SER A C 1
ATOM 1679 O O . SER A 1 208 ? -13.070 4.290 -1.544 1.00 78.75 208 SER A O 1
ATOM 1681 N N . THR A 1 209 ? -13.207 3.087 -3.426 1.00 77.81 209 THR A N 1
ATOM 1682 C CA . THR A 1 209 ? -13.578 4.218 -4.275 1.00 77.81 209 THR A CA 1
ATOM 1683 C C . THR A 1 209 ? -14.993 4.032 -4.803 1.00 77.81 209 THR A C 1
ATOM 1685 O O . THR A 1 209 ? -15.424 2.922 -5.088 1.00 77.81 209 THR A O 1
ATOM 1688 N N . TYR A 1 210 ? -15.712 5.129 -5.055 1.00 74.44 210 TYR A N 1
ATOM 1689 C CA . TYR A 1 210 ? -17.053 5.082 -5.664 1.00 74.44 210 TYR A CA 1
ATOM 1690 C C . TYR A 1 210 ? -17.089 4.416 -7.056 1.00 74.44 210 TYR A C 1
ATOM 1692 O O . TYR A 1 210 ? -18.165 4.188 -7.604 1.00 74.44 210 TYR A O 1
ATOM 1700 N N . ARG A 1 211 ? -15.919 4.173 -7.659 1.00 77.44 211 ARG A N 1
ATOM 1701 C CA . ARG A 1 211 ? -15.762 3.509 -8.956 1.00 77.44 211 ARG A CA 1
ATOM 1702 C C . ARG A 1 211 ? -15.664 1.991 -8.835 1.00 77.44 211 ARG A C 1
ATOM 1704 O O . ARG A 1 211 ? -15.745 1.314 -9.856 1.00 77.44 211 ARG A O 1
ATOM 1711 N N . ASP A 1 212 ? -15.467 1.467 -7.629 1.00 83.56 212 ASP A N 1
ATOM 1712 C CA . ASP A 1 212 ? -15.381 0.035 -7.408 1.00 83.56 212 ASP A CA 1
ATOM 1713 C C . ASP A 1 212 ? -16.741 -0.629 -7.649 1.00 83.56 212 ASP A C 1
ATOM 1715 O O . ASP A 1 212 ? -17.788 -0.173 -7.183 1.00 83.56 212 ASP A O 1
ATOM 1719 N N . SER A 1 213 ? -16.732 -1.724 -8.410 1.00 89.44 213 SER A N 1
ATOM 1720 C CA . SER A 1 213 ? -17.923 -2.551 -8.577 1.00 89.44 213 SER A CA 1
ATOM 1721 C C . SER A 1 213 ? -18.234 -3.296 -7.276 1.00 89.44 213 SER A C 1
ATOM 1723 O O . SER A 1 213 ? -17.345 -3.567 -6.469 1.00 89.44 213 SER A O 1
ATOM 1725 N N . ALA A 1 214 ? -19.491 -3.708 -7.096 1.00 89.94 214 ALA A N 1
ATOM 1726 C CA . ALA A 1 214 ? -19.880 -4.525 -5.944 1.00 89.94 214 ALA A CA 1
ATOM 1727 C C . ALA A 1 214 ? -19.061 -5.829 -5.839 1.00 89.94 214 ALA A C 1
ATOM 1729 O O . ALA A 1 214 ? -18.775 -6.297 -4.739 1.00 89.94 214 ALA A O 1
ATOM 1730 N N . GLU A 1 215 ? -18.656 -6.399 -6.978 1.00 90.94 215 GLU A N 1
ATOM 1731 C CA . GLU A 1 215 ? -17.795 -7.582 -7.036 1.00 90.94 215 GLU A CA 1
ATOM 1732 C C . GLU A 1 215 ? -16.359 -7.275 -6.581 1.00 90.94 215 GLU A C 1
ATOM 1734 O O . GLU A 1 215 ? -15.806 -8.023 -5.776 1.00 90.94 215 GLU A O 1
ATOM 1739 N N . SER A 1 216 ? -15.784 -6.153 -7.036 1.00 90.44 216 SER A N 1
ATOM 1740 C CA . SER A 1 216 ? -14.467 -5.670 -6.593 1.00 90.44 216 SER A CA 1
ATOM 1741 C C . SER A 1 216 ? -14.451 -5.444 -5.080 1.00 90.44 216 SER A C 1
ATOM 1743 O O . SER A 1 216 ? -13.593 -5.974 -4.376 1.00 90.44 216 SER A O 1
ATOM 1745 N N . GLU A 1 217 ? -15.462 -4.751 -4.553 1.00 91.56 217 GLU A N 1
ATOM 1746 C CA . GLU A 1 217 ? -15.612 -4.511 -3.115 1.00 91.56 217 GLU A CA 1
ATOM 1747 C C . GLU A 1 217 ? -15.737 -5.812 -2.314 1.00 91.56 217 GLU A C 1
ATOM 1749 O O . GLU A 1 217 ? -15.079 -5.980 -1.286 1.00 91.56 217 GLU A O 1
ATOM 1754 N N . ALA A 1 218 ? -16.546 -6.766 -2.785 1.00 92.94 218 ALA A N 1
ATOM 1755 C CA . ALA A 1 218 ? -16.686 -8.064 -2.130 1.00 92.94 218 ALA A CA 1
ATOM 1756 C C . ALA A 1 218 ? -15.367 -8.855 -2.127 1.00 92.94 218 ALA A C 1
ATOM 1758 O O . ALA A 1 218 ? -15.036 -9.485 -1.118 1.00 92.94 218 ALA A O 1
ATOM 1759 N N . ARG A 1 219 ? -14.599 -8.801 -3.224 1.00 95.31 219 ARG A N 1
ATOM 1760 C CA . ARG A 1 219 ? -13.268 -9.414 -3.314 1.00 95.31 219 ARG A CA 1
ATOM 1761 C C . ARG A 1 219 ? -12.294 -8.769 -2.333 1.00 95.31 219 ARG A C 1
ATOM 1763 O O . ARG A 1 219 ? -11.685 -9.494 -1.553 1.00 95.31 219 ARG A O 1
ATOM 1770 N N . LYS A 1 220 ? -12.175 -7.436 -2.325 1.00 94.88 220 LYS A N 1
ATOM 1771 C CA . LYS A 1 220 ? -11.290 -6.708 -1.397 1.00 94.88 220 LYS A CA 1
ATOM 1772 C C . LYS A 1 220 ? -11.624 -7.046 0.053 1.00 94.88 220 LYS A C 1
ATOM 1774 O O . LYS A 1 220 ? -10.746 -7.461 0.800 1.00 94.88 220 LYS A O 1
ATOM 1779 N N . ARG A 1 221 ? -12.908 -6.980 0.427 1.00 95.25 221 ARG A N 1
ATOM 1780 C CA . ARG A 1 221 ? -13.390 -7.376 1.763 1.00 95.25 221 ARG A CA 1
ATOM 1781 C C . ARG A 1 221 ? -12.926 -8.773 2.154 1.00 95.25 221 ARG A C 1
ATOM 1783 O O . ARG A 1 221 ? -12.376 -8.953 3.237 1.00 95.25 221 ARG A O 1
ATOM 1790 N N . ARG A 1 222 ? -13.113 -9.748 1.262 1.00 96.62 222 ARG A N 1
ATOM 1791 C CA . ARG A 1 222 ? -12.677 -11.128 1.491 1.00 96.62 222 ARG A CA 1
ATOM 1792 C C . ARG A 1 222 ? -11.161 -11.219 1.660 1.00 96.62 222 ARG A C 1
ATOM 1794 O O . ARG A 1 222 ? -10.711 -11.801 2.638 1.00 96.62 222 ARG A O 1
ATOM 1801 N N . ASN A 1 223 ? -10.390 -10.612 0.758 1.00 97.31 223 ASN A N 1
ATOM 1802 C CA . ASN A 1 223 ? -8.928 -10.652 0.800 1.00 97.31 223 ASN A CA 1
ATOM 1803 C C . ASN A 1 223 ? -8.382 -10.074 2.110 1.00 97.31 223 ASN A C 1
ATOM 1805 O O . ASN A 1 223 ? -7.529 -10.696 2.732 1.00 97.31 223 ASN A O 1
ATOM 1809 N N . TRP A 1 224 ? -8.898 -8.926 2.553 1.00 97.06 224 TRP A N 1
ATOM 1810 C CA . TRP A 1 224 ? -8.482 -8.284 3.801 1.00 97.06 224 TRP A CA 1
ATOM 1811 C C . TRP A 1 224 ? -8.837 -9.113 5.038 1.00 97.06 224 TRP A C 1
ATOM 1813 O O . TRP A 1 224 ? -7.991 -9.292 5.913 1.00 97.06 224 TRP A O 1
ATOM 1823 N N . GLN A 1 225 ? -10.066 -9.636 5.108 1.00 95.81 225 GLN A N 1
ATOM 1824 C CA . GLN A 1 225 ? -10.511 -10.476 6.224 1.00 95.81 225 GLN A CA 1
ATOM 1825 C C . GLN A 1 225 ? -9.698 -11.769 6.303 1.00 95.81 225 GLN A C 1
ATOM 1827 O O . GLN A 1 225 ? -9.125 -12.067 7.346 1.00 95.81 225 GLN A O 1
ATOM 1832 N N . GLU A 1 226 ? -9.587 -12.502 5.191 1.00 96.81 226 GLU A N 1
ATOM 1833 C CA . GLU A 1 226 ? -8.837 -13.756 5.151 1.00 96.81 226 GLU A CA 1
ATOM 1834 C C . GLU A 1 226 ? -7.346 -13.540 5.431 1.00 96.81 226 GLU A C 1
ATOM 1836 O O . GLU A 1 226 ? -6.748 -14.342 6.141 1.00 96.81 226 GLU A O 1
ATOM 1841 N N . ALA A 1 227 ? -6.740 -12.465 4.913 1.00 97.31 227 ALA A N 1
ATOM 1842 C CA . ALA A 1 227 ? -5.332 -12.157 5.158 1.00 97.31 227 ALA A CA 1
ATOM 1843 C C . ALA A 1 227 ? -5.063 -11.865 6.635 1.00 97.31 227 ALA A C 1
ATOM 1845 O O . ALA A 1 227 ? -4.086 -12.362 7.193 1.00 97.31 227 ALA A O 1
ATOM 1846 N N . PHE A 1 228 ? -5.933 -11.081 7.278 1.00 96.69 228 PHE A N 1
ATOM 1847 C CA . PHE A 1 228 ? -5.780 -10.770 8.692 1.00 96.69 228 PHE A CA 1
ATOM 1848 C C . PHE A 1 228 ? -5.986 -12.013 9.562 1.00 96.69 228 PHE A C 1
ATOM 1850 O O . PHE A 1 228 ? -5.129 -12.319 10.388 1.00 96.69 228 PHE A O 1
ATOM 1857 N N . SER A 1 229 ? -7.061 -12.776 9.336 1.00 95.00 229 SER A N 1
ATOM 1858 C CA . SER A 1 229 ? -7.332 -14.009 10.085 1.00 95.00 229 SER A CA 1
ATOM 1859 C C . SER A 1 229 ? -6.234 -15.059 9.902 1.00 95.00 229 SER A C 1
ATOM 1861 O O . SER A 1 229 ? -5.888 -15.740 10.865 1.00 95.00 229 SER A O 1
ATOM 1863 N N . LEU A 1 230 ? -5.640 -15.158 8.705 1.00 95.44 230 LEU A N 1
ATOM 1864 C CA . LEU A 1 230 ? -4.530 -16.071 8.419 1.00 95.44 230 LEU A CA 1
ATOM 1865 C C . LEU A 1 230 ? -3.299 -15.796 9.294 1.00 95.44 230 LEU A C 1
ATOM 1867 O O . LEU A 1 230 ? -2.627 -16.738 9.709 1.00 95.44 230 LEU A O 1
ATOM 1871 N N . VAL A 1 231 ? -2.994 -14.525 9.560 1.00 95.31 231 VAL A N 1
ATOM 1872 C CA . VAL A 1 231 ? -1.786 -14.119 10.298 1.00 95.31 231 VAL A CA 1
ATOM 1873 C C . VAL A 1 231 ? -2.057 -13.966 11.794 1.00 95.31 231 VAL A C 1
ATOM 1875 O O . VAL A 1 231 ? -1.260 -14.395 12.627 1.00 95.31 231 VAL A O 1
ATOM 1878 N N . ALA A 1 232 ? -3.167 -13.324 12.151 1.00 93.19 232 ALA A N 1
ATOM 1879 C CA . ALA A 1 232 ? -3.444 -12.900 13.517 1.00 93.19 232 ALA A CA 1
ATOM 1880 C C . ALA A 1 232 ? -4.264 -13.922 14.324 1.00 93.19 232 ALA A C 1
ATOM 1882 O O . ALA A 1 232 ? -4.141 -13.952 15.555 1.00 93.19 232 ALA A O 1
ATOM 1883 N N . GLY A 1 233 ? -5.036 -14.777 13.640 1.00 90.56 233 GLY A N 1
ATOM 1884 C CA . GLY A 1 233 ? -6.020 -15.693 14.221 1.00 90.56 233 GLY A CA 1
ATOM 1885 C C . GLY A 1 233 ? -7.438 -15.106 14.271 1.00 90.56 233 GLY A C 1
ATOM 1886 O O . GLY A 1 233 ? -7.644 -13.927 13.990 1.00 90.56 233 GLY A O 1
ATOM 1887 N N . GLU A 1 234 ? -8.423 -15.937 14.623 1.00 86.00 234 GLU A N 1
ATOM 1888 C CA . GLU A 1 234 ? -9.848 -15.552 14.647 1.00 86.00 234 GLU A CA 1
ATOM 1889 C C . GLU A 1 234 ? -10.212 -14.615 15.811 1.00 86.00 234 GLU A C 1
ATOM 1891 O O . GLU A 1 234 ? -11.074 -13.759 15.653 1.00 86.00 234 GLU A O 1
ATOM 1896 N N . ASP A 1 235 ? -9.521 -14.715 16.951 1.00 87.44 235 ASP A N 1
ATOM 1897 C CA . ASP A 1 235 ? -9.783 -13.882 18.139 1.00 87.44 235 ASP A CA 1
ATOM 1898 C C . ASP A 1 235 ? -9.015 -12.545 18.131 1.00 87.44 235 ASP A C 1
ATOM 1900 O O . ASP A 1 235 ? -9.003 -11.801 19.122 1.00 87.44 235 ASP A O 1
ATOM 1904 N N . ALA A 1 236 ? -8.310 -12.248 17.038 1.00 93.44 236 ALA A N 1
ATOM 1905 C CA . ALA A 1 236 ? -7.518 -11.039 16.915 1.00 93.44 236 ALA A CA 1
ATOM 1906 C C . ALA A 1 236 ? -8.374 -9.836 16.517 1.00 93.44 236 ALA A C 1
ATOM 1908 O O . ALA A 1 236 ? -9.238 -9.914 15.648 1.00 93.44 236 ALA A O 1
ATOM 1909 N N . VAL A 1 237 ? -8.086 -8.685 17.123 1.00 93.62 237 VAL A N 1
ATOM 1910 C CA . VAL A 1 237 ? -8.797 -7.434 16.846 1.00 93.62 237 VAL A CA 1
ATOM 1911 C C . VAL A 1 237 ? -7.788 -6.352 16.502 1.00 93.62 237 VAL A C 1
ATOM 1913 O O . VAL A 1 237 ? -6.957 -5.981 17.330 1.00 93.62 237 VAL A O 1
ATOM 1916 N N . LEU A 1 238 ? -7.861 -5.836 15.277 1.00 94.38 238 LEU A N 1
ATOM 1917 C CA . LEU A 1 238 ? -6.997 -4.760 14.808 1.00 94.38 238 LEU A CA 1
ATOM 1918 C C . LEU A 1 238 ? -7.435 -3.437 15.443 1.00 94.38 238 LEU A C 1
ATOM 1920 O O . LEU A 1 238 ? -8.568 -2.998 15.257 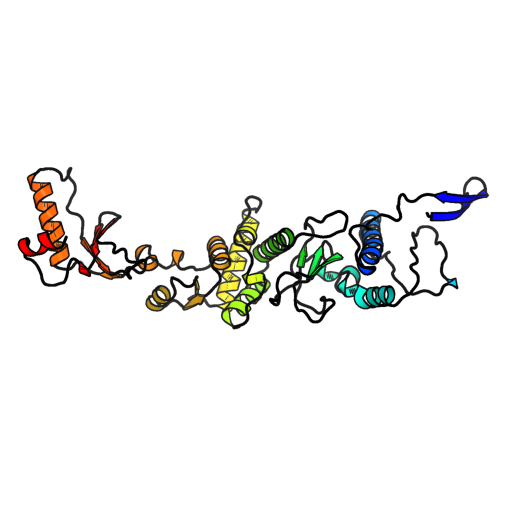1.00 94.38 238 LEU A O 1
ATOM 1924 N N . THR A 1 239 ? -6.546 -2.798 16.197 1.00 93.25 239 THR A N 1
ATOM 1925 C CA . THR A 1 239 ? -6.858 -1.618 17.009 1.00 93.25 239 THR A CA 1
ATOM 1926 C C . THR A 1 239 ? -5.757 -0.568 16.933 1.00 93.25 239 THR A C 1
ATOM 1928 O O . THR A 1 239 ? -4.579 -0.880 16.762 1.00 93.25 239 THR A O 1
ATOM 1931 N N . GLY A 1 240 ? -6.137 0.692 17.132 1.00 89.31 240 GLY A N 1
ATOM 1932 C CA . GLY A 1 240 ? -5.206 1.743 17.523 1.00 89.31 240 GLY A CA 1
ATOM 1933 C C . GLY A 1 240 ? -4.765 1.598 18.984 1.00 89.31 240 GLY A C 1
ATOM 1934 O O . GLY A 1 240 ? -5.047 0.598 19.655 1.00 89.31 240 GLY A O 1
ATOM 1935 N N . ASN A 1 241 ? -4.105 2.626 19.515 1.00 82.88 241 ASN A N 1
ATOM 1936 C CA . ASN A 1 241 ? -3.567 2.592 20.880 1.00 82.88 241 ASN A CA 1
ATOM 1937 C C . ASN A 1 241 ? -4.644 2.652 21.981 1.00 82.88 241 ASN A C 1
ATOM 1939 O O . ASN A 1 241 ? -4.385 2.209 23.096 1.00 82.88 241 ASN A O 1
ATOM 1943 N N . GLY A 1 242 ? -5.831 3.196 21.689 1.00 79.12 242 GLY A N 1
ATOM 1944 C CA . GLY A 1 242 ? -6.809 3.583 22.714 1.00 79.12 242 GLY A CA 1
ATOM 1945 C C . GLY A 1 242 ? -7.670 2.464 23.312 1.00 79.12 242 GLY A C 1
ATOM 1946 O O . GLY A 1 242 ? -8.205 2.654 24.398 1.00 79.12 242 GLY A O 1
ATOM 1947 N N . SER A 1 243 ? -7.822 1.315 22.643 1.00 83.69 243 SER A N 1
ATOM 1948 C CA . SER A 1 243 ? -8.812 0.282 23.030 1.00 83.69 243 SER A CA 1
ATOM 1949 C C . SER A 1 243 ? -8.206 -1.048 23.493 1.00 83.69 243 SER A C 1
ATOM 1951 O O . SER A 1 243 ? -8.910 -2.047 23.618 1.00 83.69 243 SER A O 1
ATOM 1953 N N . VAL A 1 244 ? -6.893 -1.081 23.717 1.00 86.81 244 VAL A N 1
ATOM 1954 C CA . VAL A 1 244 ? -6.126 -2.312 23.976 1.00 86.81 244 VAL A CA 1
ATOM 1955 C C . VAL A 1 244 ? -6.591 -2.996 25.263 1.00 86.81 244 VAL A C 1
ATOM 1957 O O . VAL A 1 244 ? -6.952 -4.169 25.233 1.00 86.81 244 VAL A O 1
ATOM 1960 N N . GLU A 1 245 ? -6.665 -2.258 26.373 1.00 85.06 245 GLU A N 1
ATOM 1961 C CA . GLU A 1 245 ? -7.047 -2.825 27.674 1.00 85.06 245 GLU A CA 1
ATOM 1962 C C . GLU A 1 245 ? -8.481 -3.370 27.677 1.00 85.06 245 GLU A C 1
ATOM 1964 O O . GLU A 1 245 ? -8.767 -4.397 28.292 1.00 85.06 245 GLU A O 1
ATOM 1969 N N . GLN A 1 246 ? -9.405 -2.684 27.003 1.00 84.19 246 GLN A N 1
ATOM 1970 C CA . GLN A 1 246 ? -10.808 -3.089 26.942 1.00 84.19 246 GLN A CA 1
ATOM 1971 C C . GLN A 1 246 ? -10.980 -4.371 26.126 1.00 84.19 246 GLN A C 1
ATOM 1973 O O . GLN A 1 246 ? -11.780 -5.229 26.497 1.00 84.19 246 GLN A O 1
ATOM 1978 N N . LEU A 1 247 ? -10.202 -4.527 25.051 1.00 87.50 247 LEU A N 1
ATOM 1979 C CA . LEU A 1 247 ? -10.173 -5.755 24.260 1.00 87.50 247 LEU A CA 1
ATOM 1980 C C . LEU A 1 247 ? -9.626 -6.936 25.069 1.00 87.50 247 LEU A C 1
ATOM 1982 O O . LEU A 1 247 ? -10.257 -7.993 25.090 1.00 87.50 247 LEU A O 1
ATOM 1986 N N . GLU A 1 248 ? -8.520 -6.741 25.790 1.00 89.69 248 GLU A N 1
ATOM 1987 C CA . GLU A 1 248 ? -7.913 -7.783 26.630 1.00 89.69 248 GLU A CA 1
ATOM 1988 C C . GLU A 1 248 ? -8.859 -8.242 27.745 1.00 89.69 248 GLU A C 1
ATOM 1990 O O . GLU A 1 248 ? -9.031 -9.443 27.955 1.00 89.69 248 GLU A O 1
ATOM 1995 N N . ARG A 1 249 ? -9.555 -7.310 28.418 1.00 85.31 249 ARG A N 1
ATOM 1996 C CA . ARG A 1 249 ? -10.556 -7.646 29.453 1.00 85.31 249 ARG A CA 1
ATOM 1997 C C . ARG A 1 249 ? -11.704 -8.504 28.920 1.00 85.31 249 ARG A C 1
ATOM 1999 O O . ARG A 1 249 ? -12.291 -9.269 29.681 1.00 85.31 249 ARG A O 1
ATOM 2006 N N . LYS A 1 250 ? -12.025 -8.378 27.632 1.00 84.56 250 LYS A N 1
ATOM 2007 C CA . LYS A 1 250 ? -13.086 -9.134 26.955 1.00 84.56 250 LYS A CA 1
ATOM 2008 C C . LYS A 1 250 ? -12.589 -10.454 26.349 1.00 84.56 250 LYS A C 1
ATOM 2010 O O . LYS A 1 250 ? -13.391 -11.202 25.799 1.00 84.56 250 LYS A O 1
ATOM 2015 N N . GLY A 1 251 ? -11.293 -10.749 26.477 1.00 86.56 251 GLY A N 1
ATOM 2016 C CA . GLY A 1 251 ? -10.666 -11.978 25.992 1.00 86.56 251 GLY A CA 1
ATOM 2017 C C . GLY A 1 251 ? -10.191 -11.925 24.539 1.00 86.56 251 GLY A C 1
ATOM 2018 O O . GLY A 1 251 ? -9.791 -12.957 24.010 1.00 86.56 251 GLY A O 1
ATOM 2019 N N . TYR A 1 252 ? -10.211 -10.755 23.895 1.00 92.38 252 TYR A N 1
ATOM 2020 C CA . TYR A 1 252 ? -9.681 -10.589 22.541 1.00 92.38 252 TYR A CA 1
ATOM 2021 C C . TYR A 1 252 ? -8.170 -10.354 22.552 1.00 92.38 252 TYR A C 1
ATOM 2023 O O . TYR A 1 252 ? -7.615 -9.828 23.518 1.00 92.38 252 TYR A O 1
ATOM 2031 N N . LYS A 1 253 ? -7.509 -10.678 21.435 1.00 92.69 253 LYS A N 1
ATOM 2032 C CA . LYS A 1 253 ? -6.086 -10.391 21.216 1.00 92.69 253 LYS A CA 1
ATOM 2033 C C . LYS A 1 253 ? -5.929 -9.077 20.432 1.00 92.69 253 LYS A C 1
ATOM 2035 O O . LYS A 1 253 ? -6.084 -9.087 19.208 1.00 92.69 253 LYS A O 1
ATOM 2040 N N . PRO A 1 254 ? -5.623 -7.939 21.080 1.00 93.12 254 PRO A N 1
ATOM 2041 C CA . PRO A 1 254 ? -5.439 -6.681 20.366 1.00 93.12 254 PRO A CA 1
ATOM 2042 C C . PRO A 1 254 ? -4.178 -6.717 19.493 1.00 93.12 254 PRO A C 1
ATOM 2044 O O . PRO A 1 254 ? -3.090 -7.068 19.950 1.00 93.12 254 PRO A O 1
ATOM 2047 N N . VAL A 1 255 ? -4.312 -6.292 18.239 1.00 93.94 255 VAL A N 1
ATOM 2048 C CA . VAL A 1 255 ? -3.204 -6.066 17.307 1.00 93.94 255 VAL A CA 1
ATOM 2049 C C . VAL A 1 255 ? -3.091 -4.570 17.065 1.00 93.94 255 VAL A C 1
ATOM 2051 O O . VAL A 1 255 ? -3.975 -3.971 16.454 1.00 93.94 255 VAL A O 1
ATOM 2054 N N . LYS A 1 256 ? -2.007 -3.961 17.548 1.00 93.12 256 LYS A N 1
ATOM 2055 C CA . LYS A 1 256 ? -1.775 -2.522 17.394 1.00 93.12 256 LYS A CA 1
ATOM 2056 C C . LYS A 1 256 ? -1.393 -2.193 15.955 1.00 93.12 256 LYS A C 1
ATOM 2058 O O . LYS A 1 256 ? -0.489 -2.813 15.403 1.00 93.12 256 LYS A O 1
ATOM 2063 N N . ALA A 1 257 ? -2.040 -1.188 15.381 1.00 93.25 257 ALA A N 1
ATOM 2064 C CA . ALA A 1 257 ? -1.765 -0.700 14.037 1.00 93.25 257 ALA A CA 1
ATOM 2065 C C . ALA A 1 257 ? -1.893 0.826 13.944 1.00 93.25 257 ALA A C 1
ATOM 2067 O O . ALA A 1 257 ? -2.566 1.441 14.774 1.00 93.25 257 ALA A O 1
ATOM 2068 N N . PRO A 1 258 ? -1.285 1.456 12.922 1.00 92.50 258 PRO A N 1
ATOM 2069 C CA . PRO A 1 258 ? -1.568 2.847 12.593 1.00 92.50 258 PRO A CA 1
ATOM 2070 C C . PRO A 1 258 ? -3.063 3.072 12.331 1.00 92.50 258 PRO A C 1
ATOM 2072 O O . PRO A 1 258 ? -3.705 2.272 11.651 1.00 92.50 258 PRO A O 1
ATOM 2075 N N . GLU A 1 259 ? -3.602 4.197 12.808 1.00 91.06 259 GLU A N 1
ATOM 2076 C CA . GLU A 1 259 ? -5.031 4.534 12.687 1.00 91.06 259 GLU A CA 1
ATOM 2077 C C . GLU A 1 259 ? -5.533 4.505 11.236 1.00 91.06 259 GLU A C 1
ATOM 2079 O O . GLU A 1 259 ? -6.651 4.077 10.962 1.00 91.06 259 GLU A O 1
ATOM 2084 N N . CYS A 1 260 ? -4.711 4.923 10.269 1.00 91.38 260 CYS A N 1
ATOM 2085 C CA . CYS A 1 260 ? -5.076 4.863 8.853 1.00 91.38 260 CYS A CA 1
ATOM 2086 C C . CYS A 1 260 ? -5.357 3.433 8.374 1.00 91.38 260 CYS A C 1
ATOM 2088 O O . CYS A 1 260 ? -6.324 3.210 7.642 1.00 91.38 260 CYS A O 1
ATOM 2090 N N . LEU A 1 261 ? -4.558 2.465 8.830 1.00 93.12 261 LEU A N 1
ATOM 2091 C CA . LEU A 1 261 ? -4.729 1.056 8.502 1.00 93.12 261 LEU A CA 1
ATOM 2092 C C . LEU A 1 261 ? -5.949 0.466 9.213 1.00 93.12 261 LEU A C 1
ATOM 2094 O O . LEU A 1 261 ? -6.709 -0.261 8.582 1.00 93.12 261 LEU A O 1
ATOM 2098 N N . VAL A 1 262 ? -6.173 0.815 10.487 1.00 93.50 262 VAL A N 1
ATOM 2099 C CA . VAL A 1 262 ? -7.360 0.383 11.251 1.00 93.50 262 VAL A CA 1
ATOM 2100 C C . VAL A 1 262 ? -8.640 0.839 10.549 1.00 93.50 262 VAL A C 1
ATOM 2102 O O . VAL A 1 262 ? -9.514 0.020 10.273 1.00 93.50 262 VAL A O 1
ATOM 2105 N N . ASN A 1 263 ? -8.714 2.121 10.178 1.00 91.75 263 ASN A N 1
ATOM 2106 C CA . ASN A 1 263 ? -9.868 2.699 9.489 1.00 91.75 263 ASN A CA 1
ATOM 2107 C C . ASN A 1 263 ? -10.125 2.049 8.119 1.00 91.75 263 ASN A C 1
ATOM 2109 O O . ASN A 1 263 ? -11.274 1.834 7.734 1.00 91.75 263 ASN A O 1
ATOM 2113 N N . ALA A 1 264 ? -9.071 1.741 7.357 1.00 92.50 264 ALA A N 1
ATOM 2114 C CA . ALA A 1 264 ? -9.214 1.045 6.079 1.00 92.50 264 ALA A CA 1
ATOM 2115 C C . ALA A 1 264 ? -9.684 -0.407 6.274 1.00 92.50 264 ALA A C 1
ATOM 2117 O O . ALA A 1 264 ? -10.634 -0.851 5.629 1.00 92.50 264 ALA A O 1
ATOM 2118 N N . ALA A 1 265 ? -9.066 -1.131 7.206 1.00 92.50 265 ALA A N 1
ATOM 2119 C CA . ALA A 1 265 ? -9.403 -2.514 7.518 1.00 92.50 265 ALA A CA 1
ATOM 2120 C C . ALA A 1 265 ? -10.852 -2.657 8.018 1.00 92.50 265 ALA A C 1
ATOM 2122 O O . ALA A 1 265 ? -11.545 -3.602 7.633 1.00 92.50 265 ALA A O 1
ATOM 2123 N N . GLU A 1 266 ? -11.343 -1.698 8.811 1.00 92.00 266 GLU A N 1
ATOM 2124 C CA . GLU A 1 266 ? -12.736 -1.643 9.263 1.00 92.00 266 GLU A CA 1
ATOM 2125 C C . GLU A 1 266 ? -13.722 -1.606 8.087 1.00 92.00 266 GLU A C 1
ATOM 2127 O O . GLU A 1 266 ? -14.683 -2.381 8.063 1.00 92.00 266 GLU A O 1
ATOM 2132 N N . GLN A 1 267 ? -13.461 -0.769 7.075 1.00 90.62 267 GLN A N 1
ATOM 2133 C CA . GLN A 1 267 ? -14.305 -0.682 5.876 1.00 90.62 267 GLN A CA 1
ATOM 2134 C C . GLN A 1 267 ? -14.335 -1.987 5.078 1.00 90.62 267 GLN A C 1
ATOM 2136 O O . GLN A 1 267 ? -15.376 -2.360 4.523 1.00 90.62 267 GLN A O 1
ATOM 2141 N N . TYR A 1 268 ? -13.211 -2.705 5.056 1.00 93.12 268 TYR A N 1
ATOM 2142 C CA . TYR A 1 268 ? -13.125 -4.031 4.449 1.00 93.12 268 TYR A CA 1
ATOM 2143 C C . TYR A 1 268 ? -13.625 -5.153 5.364 1.00 93.12 268 TYR A C 1
ATOM 2145 O O . TYR A 1 268 ? -13.673 -6.319 4.976 1.00 93.12 268 TYR A O 1
ATOM 2153 N N . GLY A 1 269 ? -14.097 -4.807 6.556 1.00 91.50 269 GLY A N 1
ATOM 2154 C CA . GLY A 1 269 ? -14.786 -5.708 7.455 1.00 91.50 269 GLY A CA 1
ATOM 2155 C C . GLY A 1 269 ? -13.876 -6.541 8.353 1.00 91.50 269 GLY A C 1
ATOM 2156 O O . GLY A 1 269 ? -14.386 -7.457 8.996 1.00 91.50 269 GLY A O 1
ATOM 2157 N N . VAL A 1 270 ? -12.595 -6.196 8.471 1.00 93.81 270 VAL A N 1
ATOM 2158 C CA . VAL A 1 270 ? -11.706 -6.751 9.500 1.00 93.81 270 VAL A CA 1
ATOM 2159 C C . VAL A 1 270 ? -12.265 -6.436 10.894 1.00 93.81 270 VAL A C 1
ATOM 2161 O O . VAL A 1 270 ? -13.015 -5.472 11.082 1.00 93.81 270 VAL A O 1
ATOM 2164 N N . GLN A 1 271 ? -11.974 -7.293 11.870 1.00 91.25 271 GLN A N 1
ATOM 2165 C CA . GLN A 1 271 ? -12.437 -7.122 13.241 1.00 91.25 271 GLN A CA 1
ATOM 2166 C C . GLN A 1 271 ? -11.681 -5.972 13.916 1.00 91.25 271 GLN A C 1
ATOM 2168 O O . GLN A 1 271 ? -10.462 -6.020 14.064 1.00 91.25 271 GLN A O 1
ATOM 2173 N N . THR A 1 272 ? -12.419 -4.939 14.320 1.00 91.38 272 THR A N 1
ATOM 2174 C CA . THR A 1 272 ? -11.913 -3.732 14.992 1.00 91.38 272 THR A CA 1
ATOM 2175 C C . THR A 1 272 ? -12.681 -3.490 16.297 1.00 91.38 272 THR A C 1
ATOM 2177 O O . THR A 1 272 ? -13.752 -4.085 16.484 1.00 91.38 272 THR A O 1
ATOM 2180 N N . PRO A 1 273 ? -12.194 -2.620 17.209 1.00 86.56 273 PRO A N 1
ATOM 2181 C CA . PRO A 1 273 ? -12.893 -2.302 18.453 1.00 86.56 273 PRO A CA 1
ATOM 2182 C C . PRO A 1 273 ? -14.369 -1.945 18.256 1.00 86.56 273 PRO A C 1
ATOM 2184 O O . PRO A 1 273 ? -15.209 -2.443 18.996 1.00 86.56 273 PRO A O 1
ATOM 2187 N N . ALA A 1 274 ? -14.702 -1.175 17.216 1.00 84.00 274 ALA A N 1
ATOM 2188 C CA . ALA A 1 274 ? -16.069 -0.735 16.926 1.00 84.00 274 ALA A CA 1
ATOM 2189 C C . ALA A 1 274 ? -17.062 -1.883 16.661 1.00 84.00 274 ALA A C 1
ATOM 2191 O O . ALA A 1 274 ? -18.268 -1.705 16.815 1.00 84.00 274 ALA A O 1
ATOM 2192 N N . LYS A 1 275 ? -16.574 -3.072 16.279 1.00 84.94 275 LYS A N 1
ATOM 2193 C CA . LYS A 1 275 ? -17.416 -4.256 16.045 1.00 84.94 275 LYS A CA 1
ATOM 2194 C C . LYS A 1 275 ? -17.641 -5.112 17.284 1.00 84.94 275 LYS A C 1
ATOM 2196 O O . LYS A 1 275 ? -18.612 -5.863 17.327 1.00 84.94 275 LYS A O 1
ATOM 2201 N N . VAL A 1 276 ? -16.727 -5.058 18.250 1.00 85.25 276 VAL A N 1
ATOM 2202 C CA . VAL A 1 276 ? -16.713 -5.980 19.399 1.00 85.25 276 VAL A CA 1
ATOM 2203 C C . VAL A 1 276 ? -16.967 -5.283 20.728 1.00 85.25 276 VAL A C 1
ATOM 2205 O O . VAL A 1 276 ? -17.393 -5.936 21.679 1.00 85.25 276 VAL A O 1
ATOM 2208 N N . LEU A 1 277 ? -16.714 -3.978 20.810 1.00 82.06 277 LEU A N 1
ATOM 2209 C CA . LEU A 1 277 ? -16.957 -3.149 21.981 1.00 82.06 277 LEU A CA 1
ATOM 2210 C C . LEU A 1 277 ? -18.258 -2.358 21.810 1.00 82.06 277 LEU A C 1
ATOM 2212 O O . LEU A 1 277 ? -18.604 -1.891 20.730 1.00 82.06 277 LEU A O 1
ATOM 2216 N N . THR A 1 278 ? -18.978 -2.189 22.909 1.00 81.00 278 THR A N 1
ATOM 2217 C CA . THR A 1 278 ? -20.099 -1.257 23.039 1.00 81.00 278 THR A CA 1
A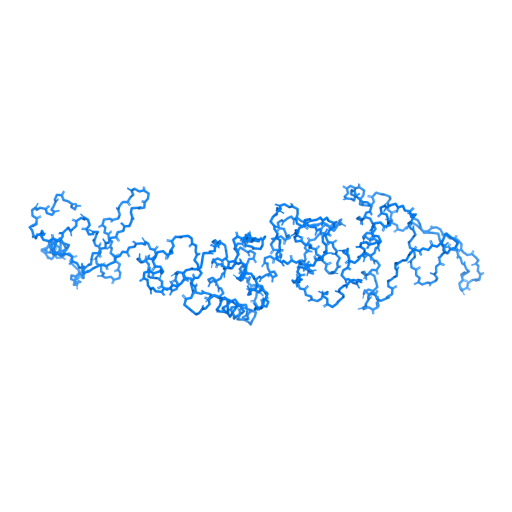TOM 2218 C C . THR A 1 278 ? -19.593 0.186 23.096 1.00 81.00 278 THR A C 1
ATOM 2220 O O . THR A 1 278 ? -18.430 0.442 23.408 1.00 81.00 278 THR A O 1
ATOM 2223 N N . LEU A 1 279 ? -20.479 1.161 22.863 1.00 77.31 279 LEU A N 1
ATOM 2224 C CA . LEU A 1 279 ? -20.145 2.592 22.964 1.00 77.31 279 LEU A CA 1
ATOM 2225 C C . LEU A 1 279 ? -19.618 3.002 24.350 1.00 77.31 279 LEU A C 1
ATOM 2227 O O . LEU A 1 279 ? -18.893 3.991 24.477 1.00 77.31 279 LEU A O 1
ATOM 2231 N N . ASP A 1 280 ? -19.998 2.276 25.399 1.00 77.06 280 ASP A N 1
ATOM 2232 C CA . ASP A 1 280 ? -19.499 2.533 26.748 1.00 77.06 280 ASP A CA 1
ATOM 2233 C C . ASP A 1 280 ? -18.103 1.951 26.925 1.00 77.06 280 ASP A C 1
ATOM 2235 O O . ASP A 1 280 ? -17.207 2.680 27.342 1.00 77.06 280 ASP A O 1
ATOM 2239 N N . GLU A 1 281 ? -17.886 0.702 26.502 1.00 78.56 281 GLU A N 1
ATOM 2240 C CA . GLU A 1 281 ? -16.564 0.067 26.509 1.00 78.56 281 GLU A CA 1
ATOM 2241 C C . GLU A 1 281 ? -15.552 0.870 25.673 1.00 78.56 281 GLU A C 1
ATOM 2243 O O . GLU A 1 281 ? -14.446 1.128 26.138 1.00 78.56 281 GLU A O 1
ATOM 2248 N N . MET A 1 282 ? -15.937 1.348 24.483 1.00 74.12 282 MET A N 1
ATOM 2249 C CA . MET A 1 282 ? -15.090 2.212 23.647 1.00 74.12 282 MET A CA 1
ATOM 2250 C C . MET A 1 282 ? -14.693 3.519 24.339 1.00 74.12 282 MET A C 1
ATOM 2252 O O . MET A 1 282 ? -13.590 4.013 24.138 1.00 74.12 282 MET A O 1
ATOM 2256 N N . ALA A 1 283 ? -15.583 4.072 25.162 1.00 75.38 283 ALA A N 1
ATOM 2257 C CA . ALA A 1 283 ? -15.327 5.273 25.951 1.00 75.38 283 ALA A CA 1
ATOM 2258 C C . ALA A 1 283 ? -14.623 4.966 27.289 1.00 75.38 283 ALA A C 1
ATOM 2260 O O . ALA A 1 283 ? -14.566 5.825 28.167 1.00 75.38 283 ALA A O 1
ATOM 2261 N N . GLY A 1 284 ? -14.146 3.731 27.489 1.00 73.38 284 GLY A N 1
ATOM 2262 C CA . GLY A 1 284 ? -13.505 3.297 28.729 1.00 73.38 284 GLY A CA 1
ATOM 2263 C C . GLY A 1 284 ? -14.447 3.271 29.934 1.00 73.38 284 GLY A C 1
ATOM 2264 O O . GLY A 1 284 ? -13.979 3.318 31.072 1.00 73.38 284 GLY A O 1
ATOM 2265 N N . ARG A 1 285 ? -15.764 3.216 29.701 1.00 82.62 285 ARG A N 1
ATOM 2266 C CA . ARG A 1 285 ? -16.778 3.157 30.753 1.00 82.62 285 ARG A CA 1
ATOM 2267 C C . ARG A 1 285 ? -17.063 1.712 31.141 1.00 82.62 285 ARG A C 1
ATOM 2269 O O . ARG A 1 285 ? -17.339 0.876 30.285 1.00 82.62 285 ARG A O 1
ATOM 2276 N N . SER A 1 286 ? -17.056 1.436 32.441 1.00 82.19 286 SER A N 1
ATOM 2277 C CA . SER A 1 286 ? -17.518 0.160 32.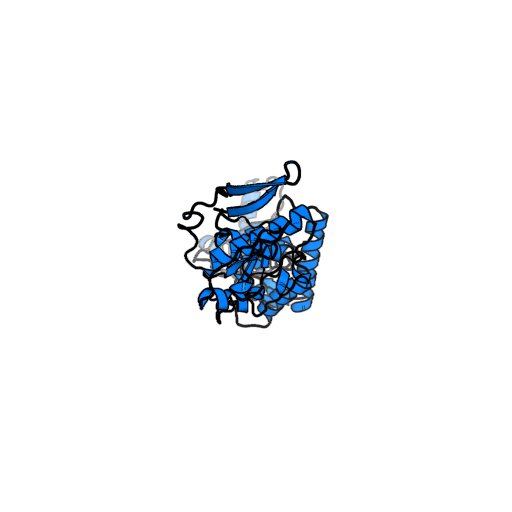993 1.00 82.19 286 SER A CA 1
ATOM 2278 C C . SER A 1 286 ? -18.892 0.359 33.609 1.00 82.19 286 SER A C 1
ATOM 2280 O O . SER A 1 286 ? -19.021 1.113 34.570 1.00 82.19 286 SER A O 1
ATOM 2282 N N . ILE A 1 287 ? -19.913 -0.302 33.065 1.00 86.38 287 ILE A N 1
ATOM 2283 C CA . ILE A 1 287 ? -21.277 -0.235 33.599 1.00 86.38 287 ILE A CA 1
ATOM 2284 C C . ILE A 1 287 ? -21.448 -1.284 34.695 1.00 86.38 287 ILE A C 1
ATOM 2286 O O . ILE A 1 287 ? -21.108 -2.450 34.506 1.00 86.38 287 ILE A O 1
ATOM 2290 N N . THR A 1 288 ? -22.021 -0.870 35.818 1.00 87.19 288 THR A N 1
ATOM 2291 C CA . THR A 1 288 ? -22.370 -1.734 36.946 1.00 87.19 288 THR A CA 1
ATOM 2292 C C . THR A 1 288 ? -23.850 -1.591 37.290 1.00 87.19 288 THR A C 1
ATOM 2294 O O . THR A 1 288 ? -24.531 -0.667 36.831 1.00 87.19 288 THR A O 1
ATOM 2297 N N . GLU A 1 289 ? -24.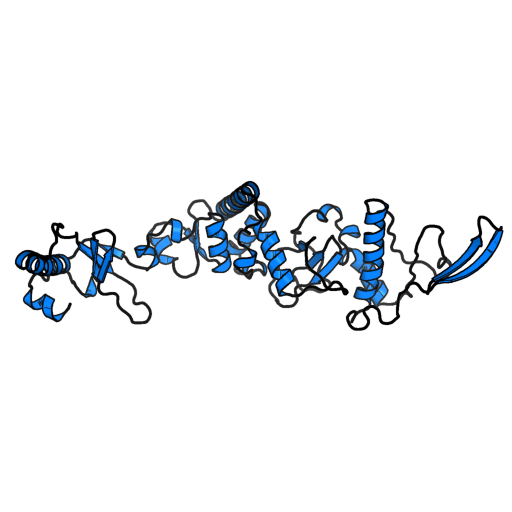347 -2.496 38.131 1.00 88.69 289 GLU A N 1
ATOM 2298 C CA . GLU A 1 289 ? -25.652 -2.330 38.774 1.00 88.69 289 GLU A CA 1
ATOM 2299 C C . GLU A 1 289 ? -25.716 -0.994 39.540 1.00 88.69 289 GLU A C 1
ATOM 2301 O O . GLU A 1 289 ? -24.671 -0.492 39.986 1.00 88.69 289 GLU A O 1
ATOM 2306 N N . PRO A 1 290 ? -26.909 -0.377 39.645 1.00 90.00 290 PRO A N 1
ATOM 2307 C CA . PRO A 1 290 ? -27.072 0.880 40.360 1.00 90.00 290 PRO A CA 1
ATOM 2308 C C . PRO A 1 290 ? -26.708 0.707 41.835 1.00 90.00 290 PRO A C 1
ATOM 2310 O O . PRO A 1 290 ? -27.050 -0.290 42.468 1.00 90.00 290 PRO A O 1
ATOM 2313 N N . THR A 1 291 ? -26.032 1.704 42.400 1.00 88.94 291 THR A N 1
ATOM 2314 C CA . THR A 1 291 ? -25.881 1.806 43.853 1.00 88.94 291 THR A CA 1
ATOM 2315 C C . THR A 1 291 ? -27.191 2.279 44.485 1.00 88.94 291 THR A C 1
ATOM 2317 O O . THR A 1 291 ? -27.981 2.974 43.840 1.00 88.94 291 THR A O 1
ATOM 2320 N N . ASP A 1 292 ? -27.401 1.979 45.770 1.00 87.69 292 ASP A N 1
ATOM 2321 C CA . ASP A 1 292 ? -28.581 2.455 46.514 1.00 87.69 292 ASP A CA 1
ATOM 2322 C C . ASP A 1 292 ? -28.738 3.981 46.427 1.00 87.69 292 ASP A C 1
ATOM 2324 O O . ASP A 1 292 ? -29.841 4.499 46.276 1.00 87.69 292 ASP A O 1
ATOM 2328 N N . SER A 1 293 ? -27.615 4.701 46.455 1.00 84.88 293 SER A N 1
ATOM 2329 C CA . SER A 1 293 ? -27.547 6.159 46.337 1.00 84.88 293 SER A CA 1
ATOM 2330 C C . SER A 1 293 ? -27.986 6.652 44.957 1.00 84.88 293 SER A C 1
ATOM 2332 O O . SER A 1 293 ? -28.721 7.633 44.853 1.00 84.88 293 SER A O 1
ATOM 2334 N N . ALA A 1 294 ? -27.564 5.965 43.888 1.00 88.31 294 ALA A N 1
ATOM 2335 C CA . ALA A 1 294 ? -27.971 6.294 42.524 1.00 88.31 294 ALA A CA 1
ATOM 2336 C C . ALA A 1 294 ? -29.470 6.041 42.330 1.00 88.31 294 ALA A C 1
ATOM 2338 O O . ALA A 1 294 ? -30.168 6.869 41.745 1.00 88.31 294 ALA A O 1
ATOM 2339 N N . GLN A 1 295 ? -29.971 4.927 42.872 1.00 91.06 295 GLN A N 1
ATOM 2340 C CA . GLN A 1 295 ? -31.391 4.600 42.832 1.00 91.06 295 GLN A CA 1
ATOM 2341 C C . GLN A 1 295 ? -32.219 5.630 43.613 1.00 91.06 295 GLN A C 1
ATOM 2343 O O . GLN A 1 295 ? -33.183 6.168 43.073 1.00 91.06 295 GLN A O 1
ATOM 2348 N N . ALA A 1 296 ? -31.801 5.982 44.833 1.00 87.88 296 ALA A N 1
ATOM 2349 C CA . ALA A 1 296 ? -32.478 6.970 45.672 1.00 87.88 296 ALA A CA 1
ATOM 2350 C C . ALA A 1 296 ? -32.526 8.365 45.027 1.00 87.88 296 ALA A C 1
ATOM 2352 O O . ALA A 1 296 ? -33.545 9.050 45.114 1.00 87.88 296 ALA A O 1
ATOM 2353 N N . ALA A 1 297 ? -31.453 8.783 44.347 1.00 87.81 297 ALA A N 1
ATOM 2354 C CA . ALA A 1 297 ? -31.411 10.061 43.643 1.00 87.81 297 ALA A CA 1
ATOM 2355 C C . ALA A 1 297 ? -32.444 10.131 42.507 1.00 87.81 297 ALA A C 1
ATOM 2357 O O . ALA A 1 297 ? -33.189 11.108 42.400 1.00 87.81 297 ALA A O 1
ATOM 2358 N N . VAL A 1 298 ? -32.529 9.084 41.680 1.00 89.88 298 VAL A N 1
ATOM 2359 C CA . VAL A 1 298 ? -33.514 9.031 40.589 1.00 89.88 298 VAL A CA 1
ATOM 2360 C C . VAL A 1 298 ? -34.931 8.901 41.136 1.00 89.88 298 VAL A C 1
ATOM 2362 O O . VAL A 1 298 ? -35.834 9.554 40.620 1.00 89.88 298 VAL A O 1
ATOM 2365 N N . ASP A 1 299 ? -35.131 8.129 42.203 1.00 91.31 299 ASP A N 1
ATOM 2366 C CA . ASP A 1 299 ? -36.432 7.975 42.860 1.00 91.31 299 ASP A CA 1
ATOM 2367 C C . ASP A 1 299 ? -36.943 9.304 43.421 1.00 91.31 299 ASP A C 1
ATOM 2369 O O . ASP A 1 299 ? -38.112 9.648 43.233 1.00 91.31 299 ASP A O 1
ATOM 2373 N N . PHE A 1 300 ? -36.060 10.090 44.042 1.00 89.75 300 PHE A N 1
ATOM 2374 C CA . PHE A 1 300 ? -36.389 11.427 44.520 1.00 89.75 300 PHE A CA 1
ATOM 2375 C C . PHE A 1 300 ? -36.811 12.344 43.368 1.00 89.75 300 PHE A C 1
ATOM 2377 O O . PHE A 1 300 ? -37.908 12.904 43.404 1.00 89.75 300 PHE A O 1
ATOM 2384 N N . VAL A 1 301 ? -35.992 12.456 42.316 1.00 90.31 301 VAL A N 1
ATOM 2385 C CA . VAL A 1 301 ? -36.309 13.304 41.153 1.00 90.31 301 VAL A CA 1
ATOM 2386 C C . VAL A 1 301 ? -37.615 12.858 40.492 1.00 90.31 301 VAL A C 1
ATOM 2388 O O . VAL A 1 301 ? -38.454 13.694 40.155 1.00 90.31 301 VAL A O 1
ATOM 2391 N N . TRP A 1 302 ? -37.828 11.549 40.354 1.00 92.12 302 TRP A N 1
ATOM 2392 C CA . TRP A 1 302 ? -39.050 11.005 39.774 1.00 92.12 302 TRP A CA 1
ATOM 2393 C C . TRP A 1 302 ? -40.289 11.324 40.618 1.00 92.12 302 TRP A C 1
ATOM 2395 O O . TRP A 1 302 ? -41.305 11.733 40.060 1.00 92.12 302 TRP A O 1
ATOM 2405 N N . SER A 1 303 ? -40.197 11.245 41.950 1.00 91.94 303 SER A N 1
ATOM 2406 C CA . SER A 1 303 ? -41.312 11.599 42.840 1.00 91.94 303 SER A CA 1
ATOM 2407 C C . SER A 1 303 ? -41.750 13.063 42.692 1.00 91.94 303 SER A C 1
ATOM 2409 O O . SER A 1 303 ? -42.945 13.357 42.708 1.00 91.94 303 SER A O 1
ATOM 2411 N N . VAL A 1 304 ? -40.802 13.979 42.457 1.00 91.62 304 VAL A N 1
ATOM 2412 C CA . VAL A 1 304 ? -41.092 15.398 42.186 1.00 91.62 304 VAL A CA 1
ATOM 2413 C C . VAL A 1 304 ? -41.793 15.557 40.834 1.00 91.62 304 VAL A C 1
ATOM 2415 O O . VAL A 1 304 ? -42.773 16.295 40.718 1.00 91.62 304 VAL A O 1
ATOM 2418 N N . ILE A 1 305 ? -41.334 14.839 39.805 1.00 91.44 305 ILE A N 1
ATOM 2419 C CA . ILE A 1 305 ? -41.957 14.842 38.473 1.00 91.44 305 ILE A CA 1
ATOM 2420 C C . ILE A 1 305 ? -43.398 14.314 38.543 1.00 91.44 305 ILE A C 1
ATOM 2422 O O . ILE A 1 305 ? -44.293 14.912 37.941 1.00 91.44 305 ILE A O 1
ATOM 2426 N N . GLU A 1 306 ? -43.638 13.229 39.283 1.00 92.12 306 GLU A N 1
ATOM 2427 C CA . GLU A 1 306 ? -44.976 12.667 39.504 1.00 92.12 306 GLU A CA 1
ATOM 2428 C C . GLU A 1 306 ? -45.880 13.636 40.265 1.00 92.12 306 GLU A C 1
ATOM 2430 O O . GLU A 1 306 ? -47.002 13.891 39.828 1.00 92.12 306 GLU A O 1
ATOM 2435 N N . GLN A 1 307 ? -45.381 14.244 41.346 1.00 91.81 307 GLN A N 1
ATOM 2436 C CA . GLN A 1 307 ? -46.133 15.212 42.147 1.00 91.81 307 GLN A CA 1
ATOM 2437 C C . GLN A 1 307 ? -46.627 16.404 41.313 1.00 91.81 307 GLN A C 1
ATOM 2439 O O . GLN A 1 307 ? -47.720 16.921 41.551 1.00 91.81 307 GLN A O 1
ATOM 2444 N N . HIS A 1 308 ? -45.840 16.831 40.327 1.00 92.94 308 HIS A N 1
ATOM 2445 C CA . HIS A 1 308 ? -46.186 17.933 39.430 1.00 92.94 308 HIS A CA 1
ATOM 2446 C C . HIS A 1 308 ? -46.848 17.487 38.115 1.00 92.94 308 HIS A C 1
ATOM 2448 O O . HIS A 1 308 ? -47.135 18.333 37.269 1.00 92.94 308 HIS A O 1
ATOM 2454 N N . GLY A 1 309 ? -47.106 16.187 37.924 1.00 91.44 309 GLY A N 1
ATOM 2455 C CA . GLY A 1 309 ? -47.745 15.657 36.715 1.00 91.44 309 GLY A CA 1
ATOM 2456 C C . GLY A 1 309 ? -46.909 15.819 35.439 1.00 91.44 309 GLY A C 1
ATOM 2457 O O . GLY A 1 309 ? -47.458 15.842 34.341 1.00 91.44 309 GLY A O 1
ATOM 2458 N N . LEU A 1 310 ? -45.583 15.939 35.560 1.00 92.25 310 LEU A N 1
ATOM 2459 C CA . LEU A 1 310 ? -44.668 16.227 34.445 1.00 92.25 310 LEU A CA 1
ATOM 2460 C C . LEU A 1 310 ? -44.137 14.967 33.738 1.00 92.25 310 LEU A C 1
ATOM 2462 O O . LEU A 1 310 ? -43.358 15.066 32.791 1.00 92.25 310 LEU A O 1
ATOM 2466 N N . HIS A 1 311 ? -44.555 13.774 34.168 1.00 86.19 311 HIS A N 1
ATOM 2467 C CA . HIS A 1 311 ? -44.067 12.498 33.630 1.00 86.19 311 HIS A CA 1
ATOM 2468 C C . HIS A 1 311 ? -44.623 12.164 32.231 1.00 86.19 311 HIS A C 1
ATOM 2470 O O . HIS A 1 311 ? -44.136 11.238 31.582 1.00 86.19 311 HIS A O 1
ATOM 2476 N N . ASN A 1 312 ? -45.627 12.906 31.740 1.00 88.88 312 ASN A N 1
ATOM 2477 C CA . ASN A 1 312 ? -46.225 12.733 30.406 1.00 88.88 312 ASN A CA 1
ATOM 2478 C C . ASN A 1 312 ? -46.620 11.274 30.088 1.00 88.88 312 ASN A C 1
ATOM 2480 O O . ASN A 1 312 ? -46.438 10.804 28.966 1.00 88.88 312 ASN A O 1
ATOM 2484 N N . GLY A 1 313 ? -47.120 10.540 31.088 1.00 89.00 313 GLY A N 1
ATOM 2485 C CA . GLY A 1 313 ? -47.540 9.141 30.944 1.00 89.00 313 GLY A CA 1
ATOM 2486 C C . GLY A 1 313 ? -46.400 8.124 30.808 1.00 89.00 313 GLY A C 1
ATOM 2487 O O . GLY A 1 313 ? -46.672 6.960 30.537 1.00 89.00 313 GLY A O 1
ATOM 2488 N N . LYS A 1 314 ? -45.139 8.533 30.982 1.00 90.12 314 LYS A N 1
ATOM 2489 C CA . LYS A 1 314 ? -43.986 7.624 30.965 1.00 90.12 314 LYS A CA 1
ATOM 2490 C C . LYS A 1 314 ? -43.768 6.979 32.330 1.00 90.12 314 LYS A C 1
ATOM 2492 O O . LYS A 1 314 ? -44.138 7.557 33.350 1.00 90.12 314 LYS A O 1
ATOM 2497 N N . GLU A 1 315 ? -43.145 5.806 32.319 1.00 92.62 315 GLU A N 1
ATOM 2498 C CA . GLU A 1 315 ? -42.676 5.104 33.516 1.00 92.62 315 GLU A CA 1
ATOM 2499 C C . GLU A 1 315 ? -41.294 5.608 33.953 1.00 92.62 315 GLU A C 1
ATOM 2501 O O . GLU A 1 315 ? -40.540 6.167 33.146 1.00 92.62 315 GLU A O 1
ATOM 2506 N N . LYS A 1 316 ? -40.961 5.390 35.232 1.00 92.00 316 LYS A N 1
ATOM 2507 C CA . LYS A 1 316 ? -39.649 5.733 35.789 1.00 92.00 316 LYS A CA 1
ATOM 2508 C C . LYS A 1 316 ? -38.556 4.966 35.040 1.00 92.00 316 LYS A C 1
ATOM 2510 O O . LYS A 1 316 ? -38.632 3.738 34.973 1.00 92.00 316 LYS A O 1
ATOM 2515 N N . PRO A 1 317 ? -37.524 5.645 34.515 1.00 92.31 317 PRO A N 1
ATOM 2516 C CA . PRO A 1 317 ? -36.460 4.960 33.802 1.00 92.31 317 PRO A CA 1
ATOM 2517 C C . PRO A 1 317 ? -35.630 4.084 34.758 1.00 92.31 317 PRO A C 1
ATOM 2519 O O . PRO A 1 317 ? -35.382 4.487 35.900 1.00 92.31 317 PRO A O 1
ATOM 2522 N N . PRO A 1 318 ? -35.161 2.904 34.313 1.00 93.56 318 PRO A N 1
ATOM 2523 C CA . PRO A 1 318 ? -34.174 2.125 35.052 1.00 93.56 318 PRO A CA 1
ATOM 2524 C C . PRO A 1 318 ? -32.860 2.902 35.213 1.00 93.56 318 PRO A C 1
ATOM 2526 O O . PRO A 1 318 ? -32.496 3.732 34.373 1.00 93.56 318 PRO A O 1
ATOM 2529 N N . VAL A 1 319 ? -32.135 2.595 36.289 1.00 92.69 319 VAL A N 1
ATOM 2530 C CA . VAL A 1 319 ? -30.889 3.270 36.671 1.00 92.69 319 VAL A CA 1
ATOM 2531 C C . VAL A 1 319 ? -29.728 2.291 36.596 1.00 92.69 319 VAL A C 1
ATOM 2533 O O . VAL A 1 319 ? -29.865 1.130 36.971 1.00 92.69 319 VAL A O 1
ATOM 2536 N N . ARG A 1 320 ? -28.572 2.759 36.127 1.00 92.50 320 ARG A N 1
ATOM 2537 C CA . ARG A 1 320 ? -27.295 2.044 36.207 1.00 92.50 320 ARG A CA 1
ATOM 2538 C C . ARG A 1 320 ? -26.183 2.977 36.657 1.00 92.50 320 ARG A C 1
ATOM 2540 O O . ARG A 1 320 ? -26.277 4.196 36.497 1.00 92.50 320 ARG A O 1
ATOM 2547 N N . CYS A 1 321 ? -25.108 2.399 37.175 1.00 90.19 321 CYS A N 1
ATOM 2548 C CA . CYS A 1 321 ? -23.895 3.143 37.482 1.00 90.19 321 CYS A CA 1
ATOM 2549 C C . CYS A 1 321 ? -22.833 2.918 36.409 1.00 90.19 321 CYS A C 1
ATOM 2551 O O . CYS A 1 321 ? -22.836 1.902 35.712 1.00 90.19 321 CYS A O 1
ATOM 2553 N N . PHE A 1 322 ? -21.917 3.872 36.268 1.00 89.06 322 PHE A N 1
ATOM 2554 C CA . PHE A 1 322 ? -20.704 3.668 35.486 1.00 89.06 322 PHE A CA 1
ATOM 2555 C C . PHE A 1 322 ? -19.484 4.274 36.173 1.00 89.06 322 PHE A C 1
ATOM 2557 O O . PHE A 1 322 ? -19.597 5.260 36.896 1.00 89.06 322 PHE A O 1
ATOM 2564 N N . THR A 1 323 ? -18.313 3.708 35.905 1.00 84.50 323 THR A N 1
ATOM 2565 C CA . THR A 1 323 ? -17.018 4.352 36.158 1.00 84.50 323 THR A CA 1
ATOM 2566 C C . THR A 1 323 ? -16.397 4.743 34.825 1.00 84.50 323 THR A C 1
ATOM 2568 O O . THR A 1 323 ? -16.592 4.042 33.832 1.00 84.50 323 THR A O 1
ATOM 2571 N N . SER A 1 324 ? -15.677 5.863 34.765 1.00 79.44 324 SER A N 1
ATOM 2572 C CA . SER A 1 324 ? -14.893 6.244 33.586 1.00 79.44 324 SER A CA 1
ATOM 2573 C C . SER A 1 324 ? -13.505 6.706 33.998 1.00 79.44 324 SER A C 1
ATOM 2575 O O . SER A 1 324 ? -13.303 7.212 35.099 1.00 79.44 324 SER A O 1
ATOM 2577 N N . ILE A 1 325 ? -12.546 6.555 33.091 1.00 68.00 325 ILE A N 1
ATOM 2578 C CA . ILE A 1 325 ? -11.248 7.213 33.218 1.00 68.00 325 ILE A CA 1
ATOM 2579 C C . ILE A 1 325 ? -11.475 8.704 32.915 1.00 68.00 325 ILE A C 1
ATOM 2581 O O . ILE A 1 325 ? -12.268 9.037 32.033 1.00 68.00 325 ILE A O 1
ATOM 2585 N N . LEU A 1 326 ? -10.857 9.601 33.688 1.00 64.69 326 LEU A N 1
ATOM 2586 C CA . LEU A 1 326 ? -10.937 11.048 33.461 1.00 64.69 326 LEU A CA 1
ATOM 2587 C C . LEU A 1 326 ? -10.375 11.383 32.075 1.00 64.69 326 LEU A C 1
ATOM 2589 O O . LEU A 1 326 ? -9.206 11.109 31.811 1.00 64.69 326 LEU A O 1
ATOM 2593 N N . ASP A 1 327 ? -11.185 12.010 31.221 1.00 56.19 327 ASP A N 1
ATOM 2594 C CA . ASP A 1 327 ? -10.747 12.488 29.910 1.00 56.19 327 ASP A CA 1
ATOM 2595 C C . ASP A 1 327 ? -10.482 13.997 29.978 1.00 56.19 327 ASP A C 1
ATOM 2597 O O . ASP A 1 327 ? -11.375 14.790 30.282 1.00 56.19 327 ASP A O 1
ATOM 2601 N N . ALA A 1 328 ? -9.221 14.392 29.783 1.00 56.47 328 ALA A N 1
ATOM 2602 C CA . ALA A 1 328 ? -8.758 15.785 29.798 1.00 56.47 328 ALA A CA 1
ATOM 2603 C C . ALA A 1 328 ? -9.215 16.636 31.013 1.00 56.47 328 ALA A C 1
ATOM 2605 O O . ALA A 1 328 ? -9.323 17.858 30.920 1.00 56.47 328 ALA A O 1
ATOM 2606 N N . GLY A 1 329 ? -9.471 16.004 32.166 1.00 62.16 329 GLY A N 1
ATOM 2607 C CA . GLY A 1 329 ? -9.914 16.678 33.394 1.00 62.16 329 GLY A CA 1
ATOM 2608 C C . GLY A 1 329 ? -11.412 17.000 33.460 1.00 62.16 329 GLY A C 1
ATOM 2609 O O . GLY A 1 329 ? -11.844 17.637 34.419 1.00 62.16 329 GLY A O 1
ATOM 2610 N N . VAL A 1 330 ? -12.211 16.553 32.486 1.00 70.12 330 VAL A N 1
ATOM 2611 C CA . VAL A 1 330 ? -13.674 16.667 32.512 1.00 70.12 330 VAL A CA 1
ATOM 2612 C C . VAL A 1 330 ? -14.272 15.339 32.971 1.00 70.12 330 VAL A C 1
ATOM 2614 O O . VAL A 1 330 ? -13.994 14.281 32.411 1.00 70.12 330 VAL A O 1
ATOM 2617 N N . MET A 1 331 ? -15.108 15.396 34.007 1.00 76.56 331 MET A N 1
ATOM 2618 C CA . MET A 1 331 ? -15.802 14.234 34.550 1.00 76.56 331 MET A CA 1
ATOM 2619 C C . MET A 1 331 ? -17.248 14.219 34.064 1.00 76.56 331 MET A C 1
ATOM 2621 O O . MET A 1 331 ? -18.006 15.162 34.296 1.00 76.56 331 MET A O 1
ATOM 2625 N N . LEU A 1 332 ? -17.641 13.145 33.378 1.00 83.12 332 LEU A N 1
ATOM 2626 C CA . LEU A 1 332 ? -19.038 12.931 33.026 1.00 83.12 332 LEU A CA 1
ATOM 2627 C C . LEU A 1 332 ? -19.790 12.454 34.273 1.00 83.12 332 LEU A C 1
ATOM 2629 O O . LEU A 1 332 ? -19.506 11.377 34.792 1.00 83.12 332 LEU A O 1
ATOM 2633 N N . ASN A 1 333 ? -20.757 13.246 34.730 1.00 87.12 333 ASN A N 1
ATOM 2634 C CA . ASN A 1 333 ? -21.508 12.976 35.961 1.00 87.12 333 ASN A CA 1
ATOM 2635 C C . ASN A 1 333 ? -22.682 12.009 35.746 1.00 87.12 333 ASN A C 1
ATOM 2637 O O . ASN A 1 333 ? -23.034 11.226 36.626 1.00 87.12 333 ASN A O 1
ATOM 2641 N N . GLY A 1 334 ? -23.279 12.040 34.559 1.00 89.25 334 GLY A N 1
ATOM 2642 C CA . GLY A 1 334 ? -24.396 11.183 34.199 1.00 89.25 334 GLY A CA 1
ATOM 2643 C C . GLY A 1 334 ? -24.848 11.415 32.766 1.00 89.25 334 GLY A C 1
ATOM 2644 O O . GLY A 1 334 ? -24.499 12.421 32.148 1.00 89.25 334 GLY A O 1
ATOM 2645 N N . TYR A 1 335 ? -25.603 10.469 32.221 1.00 90.25 335 TYR A N 1
ATOM 2646 C CA . TYR A 1 335 ? -26.216 10.583 30.900 1.00 90.25 335 TYR A CA 1
ATOM 2647 C C . TYR A 1 335 ? -27.476 9.718 30.807 1.00 90.25 335 TYR A C 1
ATOM 2649 O O . TYR A 1 335 ? -27.680 8.800 31.597 1.00 90.25 335 TYR A O 1
ATOM 2657 N N . TYR A 1 336 ? -28.330 10.010 29.827 1.00 90.12 336 TYR A N 1
ATOM 2658 C CA . TYR A 1 336 ? -29.526 9.227 29.522 1.00 90.12 336 TYR A CA 1
ATOM 2659 C C . TYR A 1 336 ? -29.415 8.664 28.107 1.00 90.12 336 TYR A C 1
ATOM 2661 O O . TYR A 1 336 ? -29.160 9.417 27.165 1.00 90.12 336 TYR A O 1
ATOM 2669 N N . ARG A 1 337 ? -29.588 7.348 27.951 1.00 89.88 337 ARG A N 1
ATOM 2670 C CA . ARG A 1 337 ? -29.519 6.672 26.648 1.00 89.88 337 ARG A CA 1
ATOM 2671 C C . ARG A 1 337 ? -30.461 5.474 26.628 1.00 89.88 337 ARG A C 1
ATOM 2673 O O . ARG A 1 337 ? -30.528 4.737 27.605 1.00 89.88 337 ARG A O 1
ATOM 2680 N N . ASP A 1 338 ? -31.198 5.308 25.531 1.00 87.12 338 ASP A N 1
ATOM 2681 C CA . ASP A 1 338 ? -32.075 4.153 25.274 1.00 87.12 338 ASP A CA 1
ATOM 2682 C C . ASP A 1 338 ? -33.061 3.822 26.410 1.00 87.12 338 ASP A C 1
ATOM 2684 O O . ASP A 1 338 ? -33.356 2.661 26.678 1.00 87.12 338 ASP A O 1
ATOM 2688 N N . GLY A 1 339 ? -33.580 4.843 27.101 1.00 87.62 339 GLY A N 1
ATOM 2689 C CA . GLY A 1 339 ? -34.524 4.638 28.206 1.00 87.62 339 GLY A CA 1
ATOM 2690 C C . GLY A 1 339 ? -33.888 4.481 29.586 1.00 87.62 339 GLY A C 1
ATOM 2691 O O . GLY A 1 339 ? -34.622 4.409 30.564 1.00 87.62 339 GLY A O 1
ATOM 2692 N N . VAL A 1 340 ? -32.557 4.452 29.690 1.00 91.75 340 VAL A N 1
ATOM 2693 C CA . VAL A 1 340 ? -31.824 4.179 30.934 1.00 91.75 340 VAL A CA 1
ATOM 2694 C C . VAL A 1 340 ? -31.070 5.426 31.399 1.00 91.75 340 VAL A C 1
ATOM 2696 O O . VAL A 1 340 ? -30.445 6.126 30.596 1.00 91.75 340 VAL A O 1
ATOM 2699 N N . VAL A 1 341 ? -31.113 5.700 32.705 1.00 92.94 341 VAL A N 1
ATOM 2700 C CA . VAL A 1 341 ? -30.307 6.743 33.358 1.00 92.94 341 VAL A CA 1
ATOM 2701 C C . VAL A 1 341 ? -29.007 6.127 33.869 1.00 92.94 341 VAL A C 1
ATOM 2703 O O . VAL A 1 341 ? -29.024 5.150 34.614 1.00 92.94 341 VAL A O 1
ATOM 2706 N N . TYR A 1 342 ? -27.880 6.723 33.499 1.00 91.75 342 TYR A N 1
ATOM 2707 C CA . TYR A 1 342 ? -26.549 6.319 33.934 1.00 91.75 342 TYR A CA 1
ATOM 2708 C C . TYR A 1 342 ? -25.951 7.399 34.829 1.00 91.75 342 TYR A C 1
ATOM 2710 O O . TYR A 1 342 ? -25.869 8.556 34.418 1.00 91.75 342 TYR A O 1
ATOM 2718 N N . ILE A 1 343 ? -25.509 7.025 36.029 1.00 90.69 343 ILE A N 1
ATOM 2719 C CA . ILE A 1 343 ? -24.898 7.939 37.006 1.00 90.69 343 ILE A CA 1
ATOM 2720 C C . ILE A 1 343 ? -23.461 7.501 37.281 1.00 90.69 343 ILE A C 1
ATOM 2722 O O . ILE A 1 343 ? -23.183 6.308 37.409 1.00 90.69 343 ILE A O 1
ATOM 2726 N N . ASN A 1 344 ? -22.539 8.457 37.365 1.00 88.44 344 ASN A N 1
ATOM 2727 C CA . ASN A 1 344 ? -21.156 8.161 37.708 1.00 88.44 344 ASN A CA 1
ATOM 2728 C C . ASN A 1 344 ? -21.071 7.639 39.153 1.00 88.44 344 ASN A C 1
ATOM 2730 O O . ASN A 1 344 ? -21.583 8.272 40.080 1.00 88.44 344 ASN A O 1
ATOM 2734 N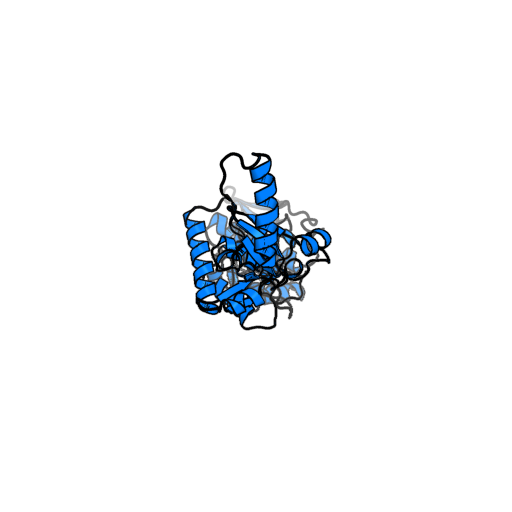 N . ALA A 1 345 ? -20.434 6.483 39.345 1.00 85.00 345 ALA A N 1
ATOM 2735 C CA . ALA A 1 345 ? -20.337 5.813 40.639 1.00 85.00 345 ALA A CA 1
ATOM 2736 C C . ALA A 1 345 ? -19.650 6.676 41.715 1.00 85.00 345 ALA A C 1
ATOM 2738 O O . ALA A 1 345 ? -19.986 6.559 42.893 1.00 85.00 345 ALA A O 1
ATOM 2739 N N . ASP A 1 346 ? -18.762 7.591 41.320 1.00 82.94 346 ASP A N 1
ATOM 2740 C CA . ASP A 1 346 ? -18.076 8.505 42.241 1.00 82.94 346 ASP A CA 1
ATOM 2741 C C . ASP A 1 346 ? -19.025 9.542 42.874 1.00 82.94 346 ASP A C 1
ATOM 2743 O O . ASP A 1 346 ? -18.778 10.026 43.980 1.00 82.94 346 ASP A O 1
ATOM 2747 N N . LEU A 1 347 ? -20.139 9.863 42.205 1.00 81.44 347 LEU A N 1
ATOM 2748 C CA . LEU A 1 347 ? -21.173 10.776 42.715 1.00 81.44 347 LEU A CA 1
ATOM 2749 C C . LEU A 1 347 ? -22.238 10.058 43.545 1.00 81.44 347 LEU A C 1
ATOM 2751 O O . LEU A 1 347 ? -22.940 10.685 44.336 1.00 81.44 347 LEU A O 1
ATOM 2755 N N . ALA A 1 348 ? -22.345 8.741 43.382 1.00 75.88 348 ALA A N 1
ATOM 2756 C CA . ALA A 1 348 ? -23.339 7.905 44.035 1.00 75.88 348 ALA A CA 1
ATOM 2757 C C . ALA A 1 348 ? -22.671 6.711 44.747 1.00 75.88 348 ALA A C 1
ATOM 2759 O O . ALA A 1 348 ? -22.886 5.562 44.352 1.00 75.88 348 ALA A O 1
ATOM 2760 N N . PRO A 1 349 ? -21.870 6.948 45.805 1.00 72.44 349 PRO A N 1
ATOM 2761 C CA . PRO A 1 349 ? -21.169 5.882 46.518 1.00 72.44 349 PRO A CA 1
ATOM 2762 C C . PRO A 1 349 ? -22.157 4.925 47.193 1.00 72.44 349 PRO A C 1
ATOM 2764 O O . PRO A 1 349 ? -23.193 5.359 47.692 1.00 72.44 349 PRO A O 1
ATOM 2767 N N . ALA A 1 350 ? -21.850 3.628 47.240 1.00 65.31 350 ALA A N 1
ATOM 2768 C CA . ALA A 1 350 ? -22.713 2.626 47.874 1.00 65.31 350 ALA A CA 1
ATOM 2769 C C . ALA A 1 350 ? -22.970 2.930 49.369 1.00 65.31 350 ALA A C 1
ATOM 2771 O O . ALA A 1 350 ? -22.069 3.378 50.078 1.00 65.31 350 ALA A O 1
ATOM 2772 N N . GLY A 1 351 ? -24.197 2.675 49.848 1.00 63.19 351 GLY A N 1
ATOM 2773 C CA . GLY A 1 351 ? -24.570 2.782 51.267 1.00 63.19 351 GLY A CA 1
ATOM 2774 C C . GLY A 1 351 ? -25.079 4.147 51.757 1.00 63.19 351 GLY A C 1
ATOM 2775 O O . GLY A 1 351 ? -25.153 4.344 52.968 1.00 63.19 351 GLY A O 1
ATOM 2776 N N . THR A 1 352 ? -25.435 5.090 50.870 1.00 60.75 352 THR A N 1
ATOM 2777 C CA . THR A 1 352 ? -25.962 6.417 51.262 1.00 60.75 352 THR A CA 1
ATOM 2778 C C . THR A 1 352 ? -27.386 6.634 50.733 1.00 60.75 352 THR A C 1
ATOM 2780 O O . THR A 1 352 ? -27.584 7.091 49.615 1.00 60.75 352 THR A O 1
ATOM 2783 N N . SER A 1 353 ? -28.407 6.327 51.534 1.00 57.19 353 SER A N 1
ATOM 2784 C CA . SER A 1 353 ? -29.817 6.399 51.104 1.00 57.19 353 SER A CA 1
ATOM 2785 C C . SER A 1 353 ? -30.564 7.667 51.540 1.00 57.19 353 SER A C 1
ATOM 2787 O O . SER A 1 353 ? -31.748 7.802 51.239 1.00 57.19 353 SER A O 1
ATOM 2789 N N . GLU A 1 354 ? -29.928 8.588 52.276 1.00 57.75 354 GLU A N 1
ATOM 2790 C CA . GLU A 1 354 ? -30.607 9.792 52.778 1.00 57.75 354 GLU A CA 1
ATOM 2791 C C . GLU A 1 354 ? -30.648 10.934 51.736 1.00 57.75 354 GLU A C 1
ATOM 2793 O O . GLU A 1 354 ? -29.594 11.434 51.327 1.00 57.75 354 GLU A O 1
ATOM 2798 N N . PRO A 1 355 ? -31.845 11.429 51.351 1.00 53.25 355 PRO A N 1
ATOM 2799 C CA . PRO A 1 355 ? -32.008 12.486 50.342 1.00 53.25 355 PRO A CA 1
ATOM 2800 C C . PRO A 1 355 ? -31.318 13.814 50.695 1.00 53.25 355 PRO A C 1
ATOM 2802 O O . PRO A 1 355 ? -30.865 14.541 49.810 1.00 53.25 355 PRO A O 1
ATOM 2805 N N . SER A 1 356 ? -31.209 14.131 51.989 1.00 51.41 356 SER A N 1
ATOM 2806 C CA . SER A 1 356 ? -30.571 15.354 52.500 1.00 51.41 356 SER A CA 1
ATOM 2807 C C . SER A 1 356 ? -29.072 15.412 52.183 1.00 51.41 356 SER A C 1
ATOM 2809 O O . SER A 1 356 ? -28.541 16.490 51.919 1.00 51.41 356 SER A O 1
ATOM 2811 N N . VAL A 1 357 ? -28.400 14.257 52.145 1.00 51.28 357 VAL A N 1
ATOM 2812 C CA . VAL A 1 357 ? -26.961 14.129 51.867 1.00 51.28 357 VAL A CA 1
ATOM 2813 C C . VAL A 1 357 ? -26.675 14.145 50.359 1.00 51.28 357 VAL A C 1
ATOM 2815 O O . VAL A 1 357 ? -25.623 14.623 49.934 1.00 51.28 357 VAL A O 1
ATOM 2818 N N . LEU A 1 358 ? -27.625 13.680 49.542 1.00 49.84 358 LEU A N 1
ATOM 2819 C CA . LEU A 1 358 ? -27.505 13.611 48.081 1.00 49.84 358 LEU A CA 1
ATOM 2820 C C . LEU A 1 358 ? -27.646 14.989 47.404 1.00 49.84 358 LEU A C 1
ATOM 2822 O O . LEU A 1 358 ? -26.949 15.253 46.427 1.00 49.84 358 LEU A O 1
ATOM 2826 N N . SER A 1 359 ? -28.463 15.899 47.957 1.00 49.03 359 SER A N 1
ATOM 2827 C CA . SER A 1 359 ? -28.709 17.239 47.374 1.00 49.03 359 SER A CA 1
ATOM 2828 C C . SER A 1 359 ? -27.496 18.184 47.355 1.00 49.03 359 SER A C 1
ATOM 2830 O O . SER A 1 359 ? -27.515 19.195 46.662 1.00 49.03 359 SER A O 1
ATOM 2832 N N . HIS A 1 360 ? -26.443 17.870 48.116 1.00 46.25 360 HIS A N 1
ATOM 2833 C CA . HIS A 1 360 ? -25.211 18.664 48.172 1.00 46.25 360 HIS A CA 1
ATOM 2834 C C . HIS A 1 360 ? -24.087 18.120 47.273 1.00 46.25 360 HIS A C 1
ATOM 2836 O O . HIS A 1 360 ? -23.014 18.723 47.230 1.00 46.25 360 HIS A O 1
ATOM 2842 N N . ARG A 1 361 ? -24.293 16.974 46.606 1.00 43.06 361 ARG A N 1
ATOM 2843 C CA . ARG A 1 361 ? -23.262 16.274 45.813 1.00 43.06 361 ARG A CA 1
ATOM 2844 C C . ARG A 1 361 ? -23.616 16.077 44.334 1.00 43.06 361 ARG A C 1
ATOM 2846 O O . ARG A 1 361 ? -22.695 15.885 43.544 1.00 43.06 361 ARG A O 1
ATOM 2853 N N . LEU A 1 362 ? -24.902 16.110 43.986 1.00 42.81 362 LEU A N 1
ATOM 2854 C CA . LEU A 1 362 ? -25.426 16.159 42.614 1.00 42.81 362 LEU A CA 1
ATOM 2855 C C . LEU A 1 362 ? -25.715 17.609 42.228 1.00 42.81 362 LEU A C 1
ATOM 2857 O O . LEU A 1 362 ? -25.473 17.947 41.048 1.00 42.81 362 LEU A O 1
#

Sequence (362 aa):
MVKYGGTDQYSGASRSSTEDLGFVLDYGKQDWNEVALALREFVSNAIDRSIREWGDWSGVTIEIVDEAQVRAKRNYTRVFVPMNAEVLDFFNNLGRWFLHFSEPEMLGKAILPKNNRNLGDRKAAVIYRRGVRVREFESSDQESLFDYNLNDLTIDESRKASDWDVKHACGKALADADKDILAMLFDRLLNSDKGCWELGFDTYSLQSTYRDSAESEARKRRNWQEAFSLVAGEDAVLTGNGSVEQLERKGYKPVKAPECLVNAAEQYGVQTPAKVLTLDEMAGRSITEPTDSAQAAVDFVWSVIEQHGLHNGKEKPPVRCFTSILDAGVMLNGYYRDGVVYINADLAPAGTSEPSVLSHRL

Foldseek 3Di:
DDWDWDQDPPPRDIDTDDDDPPDDPCQCVVPPPAPLLVVLVVQVVQQVVCCVPPVGNPPDDDDDDDPVPPDDDPPDDDDDDDDDPRVVLSVVLVCLQFCSVPPVVCLPAFWAAQDPSDPDPQQFAFEAASRGTQDGLPVDSFHARTHGHQPPQDADPSSHHDNVSVLLSVLLSLLQDALVSLLVQLCCQAVHPGDHPNLPRALNSNADDPPADPVSLLRSLVSLQNSNCVRPNPLEAEEAPQQCVLSVVVVGHYRHGDPSVNNSSVSSPHHHCVVVPDPCSSQQKDKDADALQQVLVLVVVVVVCVVVVNCVPDDRAAEIEIEGDQDPNDDDQWDDDPRYTYGYCVLRPHPDNDPVVSVVRD